Protein AF-A0A8J4CWR0-F1 (afdb_monomer_lite)

Structure (mmCIF, N/CA/C/O backbone):
data_AF-A0A8J4CWR0-F1
#
_entry.id   AF-A0A8J4CWR0-F1
#
loop_
_atom_site.group_PDB
_atom_site.id
_atom_site.type_symbol
_atom_site.label_atom_id
_atom_site.label_alt_id
_atom_site.label_comp_id
_atom_site.label_asym_id
_atom_site.label_entity_id
_atom_site.label_seq_id
_atom_site.pdbx_PDB_ins_code
_atom_site.Cartn_x
_atom_site.Cartn_y
_atom_site.Cartn_z
_atom_site.occupancy
_atom_site.B_iso_or_equiv
_atom_site.auth_seq_id
_atom_site.auth_comp_id
_atom_site.auth_asym_id
_atom_site.auth_atom_id
_atom_site.pdbx_PDB_model_num
ATOM 1 N N . MET A 1 1 ? -9.548 35.909 -14.648 1.00 41.03 1 MET A N 1
ATOM 2 C CA . MET A 1 1 ? -8.332 35.280 -14.091 1.00 41.03 1 MET A CA 1
ATOM 3 C C . MET A 1 1 ? -8.557 33.782 -14.068 1.00 41.03 1 MET A C 1
ATOM 5 O O . MET A 1 1 ? -9.485 33.344 -13.403 1.00 41.03 1 MET A O 1
ATOM 9 N N . ALA A 1 2 ? -7.791 33.024 -14.851 1.00 34.09 2 ALA A N 1
ATOM 10 C CA . ALA A 1 2 ? -7.825 31.565 -14.814 1.00 34.09 2 ALA A CA 1
ATOM 11 C C . ALA A 1 2 ? -6.948 31.095 -13.645 1.00 34.09 2 ALA A C 1
ATOM 13 O O . ALA A 1 2 ? -5.760 31.406 -13.608 1.00 34.09 2 ALA A O 1
ATOM 14 N N . GLY A 1 3 ? -7.544 30.420 -12.662 1.00 39.44 3 GLY A N 1
ATOM 15 C CA . GLY A 1 3 ? -6.808 29.751 -11.592 1.00 39.44 3 GLY A CA 1
ATOM 16 C C . GLY A 1 3 ? -6.537 28.303 -11.987 1.00 39.44 3 GLY A C 1
ATOM 17 O O . GLY A 1 3 ? -7.449 27.612 -12.436 1.00 39.44 3 GLY A O 1
ATOM 18 N N . PHE A 1 4 ? -5.299 27.841 -11.823 1.00 37.06 4 PHE A N 1
ATOM 19 C CA . PHE A 1 4 ? -4.968 26.424 -11.953 1.00 37.06 4 PHE A CA 1
ATOM 20 C C . PHE A 1 4 ? -5.490 25.675 -10.725 1.00 37.06 4 PHE A C 1
ATOM 22 O O . PHE A 1 4 ? -5.125 25.994 -9.593 1.00 37.06 4 PHE A O 1
ATOM 29 N N . CYS A 1 5 ? -6.353 24.686 -10.945 1.00 36.28 5 CYS A N 1
ATOM 30 C CA . CYS A 1 5 ? -6.841 23.806 -9.891 1.00 36.28 5 CYS A CA 1
ATOM 31 C C . CYS A 1 5 ? -5.900 22.600 -9.799 1.00 36.28 5 CYS A C 1
ATOM 33 O O . CYS A 1 5 ? -5.777 21.833 -10.752 1.00 36.28 5 CYS A O 1
ATOM 35 N N . ASN A 1 6 ? -5.199 22.450 -8.675 1.00 38.47 6 ASN A N 1
ATOM 36 C CA . ASN A 1 6 ? -4.373 21.275 -8.423 1.00 38.47 6 ASN A CA 1
ATOM 37 C C . ASN A 1 6 ? -5.261 20.198 -7.783 1.00 38.47 6 ASN A C 1
ATOM 39 O O . ASN A 1 6 ? -5.621 20.305 -6.614 1.00 38.47 6 ASN A O 1
ATOM 43 N N . ILE A 1 7 ? -5.647 19.192 -8.570 1.00 46.69 7 ILE A N 1
ATOM 44 C CA . ILE A 1 7 ? -6.681 18.192 -8.234 1.00 46.69 7 ILE A CA 1
ATOM 45 C C . ILE A 1 7 ? -6.254 17.266 -7.069 1.00 46.69 7 ILE A C 1
ATOM 47 O O . ILE A 1 7 ? -7.071 16.547 -6.509 1.00 46.69 7 ILE A O 1
ATOM 51 N N . TYR A 1 8 ? -4.988 17.308 -6.637 1.00 44.94 8 TYR A N 1
ATOM 52 C CA . TYR A 1 8 ? -4.449 16.449 -5.571 1.00 44.94 8 TYR A CA 1
ATOM 53 C C . TYR A 1 8 ? -4.693 16.940 -4.131 1.00 44.94 8 TYR A C 1
ATOM 55 O O . TYR A 1 8 ? -4.249 16.295 -3.180 1.00 44.94 8 TYR A O 1
ATOM 63 N N . ARG A 1 9 ? -5.387 18.066 -3.933 1.00 43.66 9 ARG A N 1
ATOM 64 C CA . ARG A 1 9 ? -5.889 18.484 -2.614 1.00 43.66 9 ARG A CA 1
ATOM 65 C C . ARG A 1 9 ? -7.368 18.821 -2.749 1.00 43.66 9 ARG A C 1
ATOM 67 O O . ARG A 1 9 ? -7.706 19.727 -3.501 1.00 43.66 9 ARG A O 1
ATOM 74 N N . ASP A 1 10 ? -8.226 18.194 -1.948 1.00 42.44 10 ASP A N 1
ATOM 75 C CA . ASP A 1 10 ? -9.651 18.546 -1.800 1.00 42.44 10 ASP A CA 1
ATOM 76 C C . ASP A 1 10 ? -9.863 19.905 -1.088 1.00 42.44 10 ASP A C 1
ATOM 78 O O . ASP A 1 10 ? -10.792 20.099 -0.308 1.00 42.44 10 ASP A O 1
ATOM 82 N N . ALA A 1 11 ? -8.990 20.881 -1.341 1.00 42.25 11 ALA A N 1
ATOM 83 C CA . ALA A 1 11 ? -9.118 22.255 -0.888 1.00 42.25 11 ALA A CA 1
ATOM 84 C C . ALA A 1 11 ? -9.086 23.178 -2.111 1.00 42.25 11 ALA A C 1
ATOM 86 O O . ALA A 1 11 ? -8.027 23.618 -2.562 1.00 42.25 11 ALA A O 1
ATOM 87 N N . CYS A 1 12 ? -10.267 23.495 -2.645 1.00 43.97 12 CYS A N 1
ATOM 88 C CA . CYS A 1 12 ? -10.415 24.607 -3.576 1.00 43.97 12 CYS A CA 1
ATOM 89 C C . CYS A 1 12 ? -10.295 25.919 -2.793 1.00 43.97 12 CYS A C 1
ATOM 91 O O . CYS A 1 12 ? -11.264 26.418 -2.226 1.00 43.97 12 CYS A O 1
ATOM 93 N N . ALA A 1 13 ? -9.093 26.484 -2.755 1.00 45.72 13 ALA A N 1
ATOM 94 C CA . ALA A 1 13 ? -8.885 27.841 -2.282 1.00 45.72 13 ALA A CA 1
ATOM 95 C C . ALA A 1 13 ? -9.344 28.834 -3.360 1.00 45.72 13 ALA A C 1
ATOM 97 O O . ALA A 1 13 ? -8.629 29.102 -4.325 1.00 45.72 13 ALA A O 1
ATOM 98 N N . GLY A 1 14 ? -10.552 29.376 -3.214 1.00 46.59 14 GLY A N 1
ATOM 99 C CA . GLY A 1 14 ? -10.977 30.529 -4.002 1.00 46.59 14 GLY A CA 1
ATOM 100 C C . GLY A 1 14 ? -10.291 31.795 -3.488 1.00 46.59 14 GLY A C 1
ATOM 101 O O . GLY A 1 14 ? -10.397 32.114 -2.303 1.00 46.59 14 GLY A O 1
ATOM 102 N N . PHE A 1 15 ? -9.609 32.522 -4.373 1.00 44.06 15 PHE A N 1
ATOM 103 C CA . PHE A 1 15 ? -9.135 33.877 -4.097 1.00 44.06 15 PHE A CA 1
ATOM 104 C C . PHE A 1 15 ? -10.258 34.871 -4.409 1.00 44.06 15 PHE A C 1
ATOM 106 O O . PHE A 1 15 ? -10.887 34.788 -5.466 1.00 44.06 15 PHE A O 1
ATOM 113 N N . ASN A 1 16 ? -10.520 35.823 -3.513 1.00 52.53 16 ASN A N 1
ATOM 114 C CA . ASN A 1 16 ? -11.342 36.980 -3.874 1.00 52.53 16 ASN A CA 1
ATOM 115 C C . ASN A 1 16 ? -10.563 37.920 -4.820 1.00 52.53 16 ASN A C 1
ATOM 117 O O . ASN A 1 16 ? -9.372 37.729 -5.070 1.00 52.53 16 ASN A O 1
ATOM 121 N N . SER A 1 17 ? -11.208 38.983 -5.306 1.00 45.81 17 SER A N 1
ATOM 122 C CA . SER A 1 17 ? -10.575 40.031 -6.127 1.00 45.81 17 SER A CA 1
ATOM 123 C C . SER A 1 17 ? -9.398 40.758 -5.450 1.00 45.81 17 SER A C 1
ATOM 125 O O . SER A 1 17 ? -8.765 41.593 -6.086 1.00 45.81 17 SER A O 1
ATOM 127 N N . PHE A 1 18 ? -9.100 40.441 -4.184 1.00 46.06 18 PHE A N 1
ATOM 128 C CA . PHE A 1 18 ? -8.006 40.991 -3.381 1.00 46.06 18 PHE A CA 1
ATOM 129 C C . PHE A 1 18 ? -6.953 39.937 -2.978 1.00 46.06 18 PHE A C 1
ATOM 131 O O . PHE A 1 18 ? -6.074 40.236 -2.176 1.00 46.06 18 PHE A O 1
ATOM 138 N N . GLY A 1 19 ? -7.018 38.708 -3.506 1.00 48.44 19 GLY A N 1
ATOM 139 C CA . GLY A 1 19 ? -5.983 37.690 -3.289 1.00 48.44 19 GLY A CA 1
ATOM 140 C C . GLY A 1 19 ? -5.990 37.005 -1.915 1.00 48.44 19 GLY A C 1
ATOM 141 O O . GLY A 1 19 ? -4.985 36.404 -1.544 1.00 48.44 19 GLY A O 1
ATOM 142 N N . GLN A 1 20 ? -7.095 37.040 -1.162 1.00 42.19 20 GLN A N 1
ATOM 143 C CA . GLN A 1 20 ? -7.196 36.332 0.125 1.00 42.19 20 GLN A CA 1
ATOM 144 C C . GLN A 1 20 ? -7.908 34.975 0.002 1.00 42.19 20 GLN A C 1
ATOM 146 O O . GLN A 1 20 ? -8.951 34.880 -0.649 1.00 42.19 20 GLN A O 1
ATOM 151 N N . LEU A 1 21 ? -7.355 33.942 0.658 1.00 39.75 21 LEU A N 1
ATOM 152 C CA . LEU A 1 21 ? -7.940 32.598 0.765 1.00 39.75 21 LEU A CA 1
ATOM 153 C C . LEU A 1 21 ? -9.175 32.601 1.680 1.00 39.75 21 LEU A C 1
ATOM 155 O O . LEU A 1 21 ? -9.084 33.003 2.841 1.00 39.75 21 LEU A O 1
ATOM 159 N N . LYS A 1 22 ? -10.302 32.056 1.207 1.00 41.28 22 LYS A N 1
ATOM 160 C CA . LYS A 1 22 ? -11.418 31.640 2.075 1.00 41.28 22 LYS A CA 1
ATOM 161 C C . LYS A 1 22 ? -11.677 30.138 1.948 1.00 41.28 22 LYS A C 1
ATOM 163 O O . LYS A 1 22 ? -11.900 29.644 0.848 1.00 41.28 22 LYS A O 1
ATOM 168 N N . ASN A 1 23 ? -11.726 29.441 3.085 1.00 43.69 23 ASN A N 1
ATOM 169 C CA . ASN A 1 23 ? -12.292 28.094 3.179 1.00 43.69 23 ASN A CA 1
ATOM 170 C C . ASN A 1 23 ? -13.822 28.206 3.106 1.00 43.69 23 ASN A C 1
ATOM 172 O O . ASN A 1 23 ? -14.433 28.805 3.989 1.00 43.69 23 ASN A O 1
ATOM 176 N N . SER A 1 24 ? -14.446 27.657 2.062 1.00 46.47 24 SER A N 1
ATOM 177 C CA . SER A 1 24 ? -15.905 27.531 1.972 1.00 46.47 24 SER A CA 1
ATOM 178 C C . SER A 1 24 ? -16.280 26.063 1.797 1.00 46.47 24 SER A C 1
ATOM 180 O O . SER A 1 24 ? -15.798 25.392 0.890 1.00 46.47 24 SER A O 1
ATOM 182 N N . THR A 1 25 ? -17.112 25.566 2.709 1.00 42.94 25 THR A N 1
ATOM 183 C CA . THR A 1 25 ? -17.355 24.140 2.973 1.00 42.94 25 THR A CA 1
ATOM 184 C C . THR A 1 25 ? -18.479 23.519 2.141 1.00 42.94 25 THR A C 1
ATOM 186 O O . THR A 1 25 ? -18.982 22.463 2.503 1.00 42.94 25 THR A O 1
ATOM 189 N N . THR A 1 26 ? -18.927 24.146 1.050 1.00 39.28 26 THR A N 1
ATOM 190 C CA . THR A 1 26 ? -20.022 23.579 0.240 1.00 39.28 26 THR A CA 1
ATOM 191 C C . THR A 1 26 ? -19.700 23.664 -1.247 1.00 39.28 26 THR A C 1
ATOM 193 O O . THR A 1 26 ? -19.926 24.689 -1.882 1.00 39.28 26 THR A O 1
ATOM 196 N N . ILE A 1 27 ? -19.169 22.574 -1.807 1.00 44.66 27 ILE A N 1
ATOM 197 C CA . ILE A 1 27 ? -19.133 22.342 -3.255 1.00 44.66 27 ILE A CA 1
ATOM 198 C C . ILE A 1 27 ? -19.899 21.046 -3.513 1.00 44.66 27 ILE A C 1
ATOM 200 O O . ILE A 1 27 ? -19.466 19.967 -3.117 1.00 44.66 27 ILE A O 1
ATOM 204 N N . THR A 1 28 ? -21.057 21.151 -4.162 1.00 39.69 28 THR A N 1
ATOM 205 C CA . THR A 1 28 ? -21.810 19.991 -4.646 1.00 39.69 28 THR A CA 1
ATOM 206 C C . THR A 1 28 ? -21.215 19.570 -5.988 1.00 39.69 28 THR A C 1
ATOM 208 O O . THR A 1 28 ? -21.351 20.283 -6.980 1.00 39.69 28 THR A O 1
ATOM 211 N N . ALA A 1 29 ? -20.514 18.437 -6.023 1.00 38.41 29 ALA A N 1
ATOM 212 C CA . ALA A 1 29 ? -19.987 17.877 -7.263 1.00 38.41 29 ALA A CA 1
ATOM 213 C C . ALA A 1 29 ? -21.129 17.271 -8.099 1.00 38.41 29 ALA A C 1
ATOM 215 O O . ALA A 1 29 ? -21.865 16.411 -7.616 1.00 38.41 29 ALA A O 1
ATOM 216 N N . ILE A 1 30 ? -21.260 17.703 -9.356 1.00 39.38 30 ILE A N 1
ATOM 217 C CA . ILE A 1 30 ? -22.138 17.086 -10.362 1.00 39.38 30 ILE A CA 1
ATOM 218 C C . ILE A 1 30 ? -21.257 16.238 -11.293 1.00 39.38 30 ILE A C 1
ATOM 220 O O . ILE A 1 30 ? -20.154 16.653 -11.651 1.00 39.38 30 ILE A O 1
ATOM 224 N N . SER A 1 31 ? -21.719 15.039 -11.655 1.00 41.88 31 SER A N 1
ATOM 225 C CA . SER A 1 31 ? -20.947 13.936 -12.259 1.00 41.88 31 SER A CA 1
ATOM 226 C C . SER A 1 31 ? -20.526 14.119 -13.728 1.00 41.88 31 SER A C 1
ATOM 228 O O . SER A 1 31 ? -20.601 13.179 -14.519 1.00 41.88 31 SER A O 1
ATOM 230 N N . SER A 1 32 ? -20.079 15.303 -14.128 1.00 45.19 32 SER A N 1
ATOM 231 C CA . SER A 1 32 ? -19.611 15.541 -15.495 1.00 45.19 32 SER A CA 1
ATOM 232 C C . SER A 1 32 ? -18.728 16.784 -15.569 1.00 45.19 32 SER A C 1
ATOM 234 O O . SER A 1 32 ? -19.180 17.818 -16.043 1.00 45.19 32 SER A O 1
ATOM 236 N N . GLY A 1 33 ? -17.491 16.694 -15.066 1.00 40.03 33 GLY A N 1
ATOM 237 C CA . GLY A 1 33 ? -16.317 17.469 -15.514 1.00 40.03 33 GLY A CA 1
ATOM 238 C C . GLY A 1 33 ? -16.404 18.997 -15.682 1.00 40.03 33 GLY A C 1
ATOM 239 O O . GLY A 1 33 ? -15.492 19.572 -16.267 1.00 40.03 33 GLY A O 1
ATOM 240 N N . VAL A 1 34 ? -17.449 19.671 -15.203 1.00 36.22 34 VAL A N 1
ATOM 241 C CA . VAL A 1 34 ? -17.666 21.111 -15.376 1.00 36.22 34 VAL A CA 1
ATOM 242 C C . VAL A 1 34 ? -18.099 21.696 -14.038 1.00 36.22 34 VAL A C 1
ATOM 244 O O . VAL A 1 34 ? -19.217 21.476 -13.574 1.00 36.22 34 VAL A O 1
ATOM 247 N N . CYS A 1 35 ? -17.214 22.472 -13.413 1.00 38.88 35 CYS A N 1
ATOM 248 C CA . CYS A 1 35 ? -17.581 23.314 -12.281 1.00 38.88 35 CYS A CA 1
ATOM 249 C C . CYS A 1 35 ? -18.357 24.530 -12.807 1.00 38.88 35 CYS A C 1
ATOM 251 O O . CYS A 1 35 ? -17.768 25.460 -13.358 1.00 38.88 35 CYS A O 1
ATOM 253 N N . LEU A 1 36 ? -19.683 24.531 -12.650 1.00 35.69 36 LEU A N 1
ATOM 254 C CA . LEU A 1 36 ? -20.499 25.719 -12.895 1.00 35.69 36 LEU A CA 1
ATOM 255 C C . LEU A 1 36 ? -20.313 26.703 -11.735 1.00 35.69 36 LEU A C 1
ATOM 257 O O . LEU A 1 36 ? -20.766 26.461 -10.618 1.00 35.69 36 LEU A O 1
ATOM 261 N N . TYR A 1 37 ? -19.671 27.838 -12.002 1.00 38.91 37 TYR A N 1
ATOM 262 C CA . TYR A 1 37 ? -19.724 28.984 -11.100 1.00 38.91 37 TYR A CA 1
ATOM 263 C C . TYR A 1 37 ? -21.089 29.658 -11.256 1.00 38.91 37 TYR A C 1
ATOM 265 O O . TYR A 1 37 ? -21.357 30.292 -12.278 1.00 38.91 37 TYR A O 1
ATOM 273 N N . MET A 1 38 ? -21.954 29.563 -10.244 1.00 36.12 38 MET A N 1
ATOM 274 C CA . MET A 1 38 ? -23.109 30.457 -10.168 1.00 36.12 38 MET A CA 1
ATOM 275 C C . MET A 1 38 ? -22.597 31.868 -9.861 1.00 36.12 38 MET A C 1
ATOM 277 O O . MET A 1 38 ? -22.115 32.158 -8.766 1.00 36.12 38 MET A O 1
ATOM 281 N N . LYS A 1 39 ? -22.652 32.751 -10.859 1.00 41.94 39 LYS A N 1
ATOM 282 C CA . LYS A 1 39 ? -22.385 34.179 -10.688 1.00 41.94 39 LYS A CA 1
ATOM 283 C C . LYS A 1 39 ? -23.543 34.767 -9.880 1.00 41.94 39 LYS A C 1
ATOM 285 O O . LYS A 1 39 ? -24.612 34.999 -10.436 1.00 41.94 39 LYS A O 1
ATOM 290 N N . ASN A 1 40 ? -23.342 34.983 -8.580 1.00 45.53 40 ASN A N 1
ATOM 291 C CA . ASN A 1 40 ? -24.316 35.697 -7.755 1.00 45.53 40 ASN A CA 1
ATOM 292 C C . ASN A 1 40 ? -24.609 37.064 -8.390 1.00 45.53 40 ASN A C 1
ATOM 294 O O . ASN A 1 40 ? -23.687 37.823 -8.702 1.00 45.53 40 ASN A O 1
ATOM 298 N N . ALA A 1 41 ? -25.894 37.346 -8.614 1.00 45.66 41 ALA A N 1
ATOM 299 C CA . ALA A 1 41 ? -26.356 38.643 -9.085 1.00 45.66 41 ALA A CA 1
ATOM 300 C C . ALA A 1 41 ? -25.921 39.743 -8.094 1.00 45.66 41 ALA A C 1
ATOM 302 O O . ALA A 1 41 ? -25.906 39.495 -6.885 1.00 45.66 41 ALA A O 1
ATOM 303 N N . PRO A 1 42 ? -25.542 40.940 -8.575 1.00 48.31 42 PRO A N 1
ATOM 304 C CA . PRO A 1 42 ? -25.151 42.036 -7.702 1.00 48.31 42 PRO A CA 1
ATOM 305 C C . PRO A 1 42 ? -26.338 42.456 -6.830 1.00 48.31 42 PRO A C 1
ATOM 307 O O . PRO A 1 42 ? -27.367 42.902 -7.335 1.00 48.31 42 PRO A O 1
ATOM 310 N N . SER A 1 43 ? -26.189 42.309 -5.515 1.00 52.19 43 SER A N 1
ATOM 311 C CA . SER A 1 43 ? -27.102 42.890 -4.535 1.00 52.19 43 SER A CA 1
ATOM 312 C C . SER A 1 43 ? -27.129 44.417 -4.702 1.00 52.19 43 SER A C 1
ATOM 314 O O . SER A 1 43 ? -26.069 45.008 -4.936 1.00 52.19 43 SER A O 1
ATOM 316 N N . PRO A 1 44 ? -28.291 45.081 -4.566 1.00 61.50 44 PRO A N 1
ATOM 317 C CA . PRO A 1 44 ? -28.356 46.538 -4.589 1.00 61.50 44 PRO A CA 1
ATOM 318 C C . PRO A 1 44 ? -27.517 47.137 -3.444 1.00 61.50 44 PRO A C 1
ATOM 320 O O . PRO A 1 44 ? -27.370 46.501 -2.394 1.00 61.50 44 PRO A O 1
ATOM 323 N N . PRO A 1 45 ? -26.958 48.347 -3.623 1.00 59.31 45 PRO A N 1
ATOM 324 C CA . PRO A 1 45 ? -26.135 48.988 -2.608 1.00 59.31 45 PRO A CA 1
ATOM 325 C C . PRO A 1 45 ? -26.983 49.307 -1.372 1.00 59.31 45 PRO A C 1
ATOM 327 O O . PRO A 1 45 ? -27.810 50.215 -1.382 1.00 59.31 45 PRO A O 1
ATOM 330 N N . PHE A 1 46 ? -26.769 48.553 -0.295 1.00 54.25 46 PHE A N 1
ATOM 331 C CA . PHE A 1 46 ? -27.216 48.945 1.035 1.00 54.25 46 PHE A CA 1
ATOM 332 C C . PHE A 1 46 ? -26.270 50.025 1.555 1.00 54.25 46 PHE A C 1
ATOM 334 O O . PHE A 1 46 ? -25.120 49.749 1.898 1.00 54.25 46 PHE A O 1
ATOM 341 N N . SER A 1 47 ? -26.758 51.261 1.607 1.00 54.22 47 SER A N 1
ATOM 342 C CA . SER A 1 47 ? -26.128 52.334 2.372 1.00 54.22 47 SER A CA 1
ATOM 343 C C . SER A 1 47 ? -26.151 51.954 3.859 1.00 54.22 47 SER A C 1
ATOM 345 O O . SER A 1 47 ? -27.238 51.699 4.387 1.00 54.22 47 SER A O 1
ATOM 347 N N . PRO A 1 48 ? -25.003 51.887 4.555 1.00 56.12 48 PRO A N 1
ATOM 348 C CA . PRO A 1 48 ? -25.005 51.655 5.991 1.00 56.12 48 PRO A CA 1
ATOM 349 C C . PRO A 1 48 ? -25.642 52.861 6.704 1.00 56.12 48 PRO A C 1
ATOM 351 O O . PRO A 1 48 ? -25.326 54.002 6.356 1.00 56.12 48 PRO A O 1
ATOM 354 N N . PRO A 1 49 ? -26.533 52.650 7.689 1.00 60.03 49 PRO A N 1
ATOM 355 C CA . PRO A 1 49 ? -26.991 53.733 8.543 1.00 60.03 49 PRO A CA 1
ATOM 356 C C . PRO A 1 49 ? -25.813 54.278 9.355 1.00 60.03 49 PRO A C 1
ATOM 358 O O . PRO A 1 49 ? -24.974 53.530 9.856 1.00 60.03 49 PRO A O 1
ATOM 361 N N . SER A 1 50 ? -25.764 55.601 9.463 1.00 57.03 50 SER A N 1
ATOM 362 C CA . SER A 1 50 ? -24.798 56.368 10.239 1.00 57.03 50 SER A CA 1
ATOM 363 C C . SER A 1 50 ? -24.731 55.848 11.677 1.00 57.03 50 SER A C 1
ATOM 365 O O . SER A 1 50 ? -25.707 55.949 12.421 1.00 57.03 50 SER A O 1
ATOM 367 N N . SER A 1 51 ? -23.586 55.294 12.076 1.00 53.75 51 SER A N 1
ATOM 368 C CA . SER A 1 51 ? -23.339 54.900 13.463 1.00 53.75 51 SER A CA 1
ATOM 369 C C . SER A 1 51 ? -23.406 56.130 14.378 1.00 53.75 51 SER A C 1
ATOM 371 O O . SER A 1 51 ? -22.698 57.105 14.113 1.00 53.75 51 SER A O 1
ATOM 373 N N . PRO A 1 52 ? -24.210 56.118 15.457 1.00 61.59 52 PRO A N 1
ATOM 374 C CA . PRO A 1 52 ? -24.143 57.158 16.470 1.00 61.59 52 PRO A CA 1
ATOM 375 C C . PRO A 1 52 ? -22.811 57.059 17.219 1.00 61.59 52 PRO A C 1
ATOM 377 O O . PRO A 1 52 ? -22.363 55.975 17.595 1.00 61.59 52 PRO A O 1
ATOM 380 N N . SER A 1 53 ? -22.183 58.213 17.417 1.00 56.56 53 SER A N 1
ATOM 381 C CA . SER A 1 53 ? -20.942 58.407 18.158 1.00 56.56 53 SER A CA 1
ATOM 382 C C . SER A 1 53 ? -21.011 57.722 19.527 1.00 56.56 53 SER A C 1
ATOM 384 O O . SER A 1 53 ? -21.778 58.139 20.395 1.00 56.56 53 SER A O 1
ATOM 386 N N . SER A 1 54 ? -20.225 56.660 19.727 1.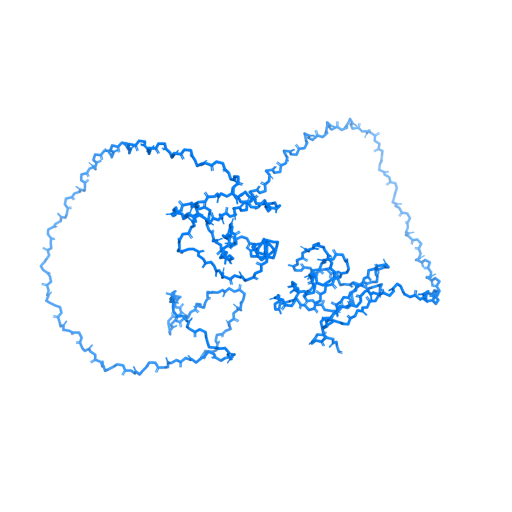00 55.69 54 SER A N 1
ATOM 387 C CA . SER A 1 54 ? -20.095 56.021 21.037 1.00 55.69 54 SER A CA 1
ATOM 388 C C . SER A 1 54 ? -19.441 56.989 22.031 1.00 55.69 54 SER A C 1
ATOM 390 O O . SER A 1 54 ? -18.413 57.584 21.699 1.00 55.69 54 SER A O 1
ATOM 392 N N . PRO A 1 55 ? -19.992 57.153 23.246 1.00 65.56 55 PRO A N 1
ATOM 393 C CA . PRO A 1 55 ? -19.335 57.918 24.293 1.00 65.56 55 PRO A CA 1
ATOM 394 C C . PRO A 1 55 ? -18.049 57.208 24.727 1.00 65.56 55 PRO A C 1
ATOM 396 O O . PRO A 1 55 ? -18.018 55.987 24.887 1.00 65.56 55 PRO A O 1
ATOM 399 N N . SER A 1 56 ? -16.988 57.991 24.912 1.00 61.72 56 SER A N 1
ATOM 400 C CA . SER A 1 56 ? -15.688 57.538 25.401 1.00 61.72 56 SER A CA 1
ATOM 401 C C . SER A 1 56 ? -15.844 56.770 26.715 1.00 61.72 56 SER A C 1
ATOM 403 O O . SER A 1 56 ? -16.216 57.344 27.738 1.00 61.72 56 SER A O 1
ATOM 405 N N . LEU A 1 57 ? -15.568 55.464 26.684 1.00 64.19 57 LEU A N 1
ATOM 406 C CA . LEU A 1 57 ? -15.503 54.638 27.887 1.00 64.19 57 LEU A CA 1
ATOM 407 C C . LEU A 1 57 ? -14.299 55.065 28.747 1.00 64.19 57 LEU A C 1
ATOM 409 O O . LEU A 1 57 ? -13.236 55.367 28.196 1.00 64.19 57 LEU A O 1
ATOM 413 N N . PRO A 1 58 ? -14.442 55.089 30.085 1.00 74.81 58 PRO A N 1
ATOM 414 C CA . PRO A 1 58 ? -13.339 55.387 30.988 1.00 74.81 58 PRO A CA 1
ATOM 415 C C . PRO A 1 58 ? -12.231 54.324 30.880 1.00 74.81 58 PRO A C 1
ATOM 417 O O . PRO A 1 58 ? -12.498 53.187 30.481 1.00 74.81 58 PRO A O 1
ATOM 420 N N . PRO A 1 59 ? -10.983 54.678 31.236 1.00 68.62 59 PRO A N 1
ATOM 421 C CA . PRO A 1 59 ? -9.846 53.772 31.152 1.00 68.62 59 PRO A CA 1
ATOM 422 C C . PRO A 1 59 ? -10.096 52.502 31.974 1.00 68.62 59 PRO A C 1
ATOM 424 O O . PRO A 1 59 ? -10.383 52.561 33.169 1.00 68.62 59 PRO A O 1
ATOM 427 N N . LEU A 1 60 ? -9.996 51.351 31.302 1.00 60.94 60 LEU A N 1
ATOM 428 C CA . LEU A 1 60 ? -10.085 50.030 31.914 1.00 60.94 60 LEU A CA 1
ATOM 429 C C . LEU A 1 60 ? -8.980 49.881 32.965 1.00 60.94 60 LEU A C 1
ATOM 431 O O . LEU A 1 60 ? -7.798 50.064 32.672 1.00 60.94 60 LEU A O 1
ATOM 435 N N . LEU A 1 61 ? -9.385 49.538 34.188 1.00 71.25 61 LEU A N 1
ATOM 436 C CA . LEU A 1 61 ? -8.475 49.127 35.250 1.00 71.25 61 LEU A CA 1
ATOM 437 C C . LEU A 1 61 ? -7.651 47.909 34.792 1.00 71.25 61 LEU A C 1
ATOM 439 O O . LEU A 1 61 ? -8.161 47.078 34.032 1.00 71.25 61 LEU A O 1
ATOM 443 N N . PRO A 1 62 ? -6.392 47.777 35.247 1.00 70.69 62 PRO A N 1
ATOM 444 C CA . PRO A 1 62 ? -5.566 46.625 34.917 1.00 70.69 62 PRO A CA 1
ATOM 445 C C . PRO A 1 62 ? -6.256 45.327 35.372 1.00 70.69 62 PRO A C 1
ATOM 447 O O . PRO A 1 62 ? -6.848 45.298 36.455 1.00 70.69 62 PRO A O 1
ATOM 450 N N . PRO A 1 63 ? -6.204 44.255 34.561 1.00 71.00 63 PRO A N 1
ATOM 451 C CA . PRO A 1 63 ? -6.852 42.997 34.895 1.00 71.00 63 PRO A CA 1
ATOM 452 C C . PRO A 1 63 ? -6.247 42.430 36.181 1.00 71.00 63 PRO A C 1
ATOM 454 O O . PRO A 1 63 ? -5.034 42.244 36.286 1.00 71.00 63 PRO A O 1
ATOM 457 N N . TYR A 1 64 ? -7.106 42.153 37.160 1.00 72.25 64 TYR A N 1
ATOM 458 C CA . TYR A 1 64 ? -6.718 41.395 38.342 1.00 72.25 64 TYR A CA 1
ATOM 459 C C . TYR A 1 64 ? -6.212 40.010 37.911 1.00 72.25 64 TYR A C 1
ATOM 461 O O . TYR A 1 64 ? -6.817 39.396 37.025 1.00 72.25 64 TYR A O 1
ATOM 469 N N . PRO A 1 65 ? -5.128 39.494 38.517 1.00 73.88 65 PRO A N 1
ATOM 470 C CA . PRO A 1 65 ? -4.685 38.132 38.268 1.00 73.88 65 PRO A CA 1
ATOM 471 C C . PRO A 1 65 ? -5.820 37.170 38.627 1.00 73.88 65 PRO A C 1
ATOM 473 O O . PRO A 1 65 ? -6.293 37.143 39.765 1.00 73.88 65 PRO A O 1
ATOM 476 N N . LEU A 1 66 ? -6.285 36.416 37.629 1.00 73.56 66 LEU A N 1
ATOM 477 C CA . LEU A 1 66 ? -7.290 35.382 37.832 1.00 73.56 66 LEU A CA 1
ATOM 478 C C . LEU A 1 66 ? -6.733 34.338 38.810 1.00 73.56 66 LEU A C 1
ATOM 480 O O . LEU A 1 66 ? -5.564 33.955 38.690 1.00 73.56 66 LEU A O 1
ATOM 484 N N . PRO A 1 67 ? -7.543 33.871 39.775 1.00 84.12 67 PRO A N 1
ATOM 485 C CA . PRO A 1 67 ? -7.130 32.794 40.657 1.00 84.12 67 PRO A CA 1
ATOM 486 C C . PRO A 1 67 ? -6.790 31.541 39.832 1.00 84.12 67 PRO A C 1
ATOM 488 O O . PRO A 1 67 ? -7.407 31.311 38.786 1.00 84.12 67 PRO A O 1
ATOM 491 N N . PRO A 1 68 ? -5.819 30.727 40.283 1.00 78.81 68 PRO A N 1
ATOM 492 C CA . PRO A 1 68 ? -5.471 29.487 39.609 1.00 78.81 68 PRO A CA 1
ATOM 493 C C . PRO A 1 68 ? -6.714 28.605 39.492 1.00 78.81 68 PRO A C 1
ATOM 495 O O . PRO A 1 68 ? -7.420 28.365 40.474 1.00 78.81 68 PRO A O 1
ATOM 498 N N . THR A 1 69 ? -6.992 28.144 38.275 1.00 78.38 69 THR A N 1
ATOM 499 C CA . THR A 1 69 ? -8.077 27.206 38.016 1.00 78.38 69 THR A CA 1
ATOM 500 C C . THR A 1 69 ? -7.830 25.929 38.821 1.00 78.38 69 THR A C 1
ATOM 502 O O . THR A 1 69 ? -6.724 25.382 38.764 1.00 78.38 69 THR A O 1
ATOM 505 N N . PRO A 1 70 ? -8.820 25.447 39.594 1.00 86.75 70 PRO A N 1
ATOM 506 C CA . PRO A 1 70 ? -8.675 24.192 40.312 1.00 86.75 70 PRO A CA 1
ATOM 507 C C . PRO A 1 70 ? -8.392 23.056 39.315 1.00 86.75 70 PRO A C 1
ATOM 509 O O . PRO A 1 70 ? -8.919 23.081 38.198 1.00 86.75 70 PRO A O 1
ATOM 512 N N . PRO A 1 71 ? -7.558 22.070 39.689 1.00 82.94 71 PRO A N 1
ATOM 513 C CA . PRO A 1 71 ? -7.267 20.935 38.827 1.00 82.94 71 PRO A CA 1
ATOM 514 C C . PRO A 1 71 ? -8.570 20.216 38.472 1.00 82.94 71 PRO A C 1
ATOM 516 O O . PRO A 1 71 ? -9.380 19.911 39.351 1.00 82.94 71 PRO A O 1
ATOM 519 N N . SER A 1 72 ? -8.774 19.963 37.178 1.00 79.06 72 SER A N 1
ATOM 520 C CA . SER A 1 72 ? -9.923 19.201 36.698 1.00 79.06 72 SER A CA 1
ATOM 521 C C . SER A 1 72 ? -9.984 17.849 37.416 1.00 79.06 72 SER A C 1
ATOM 523 O O . SER A 1 72 ? -8.942 17.200 37.564 1.00 79.06 72 SER A O 1
ATOM 525 N N . PRO A 1 73 ? -11.172 17.402 37.857 1.00 86.38 73 PRO A N 1
ATOM 526 C CA . PRO A 1 73 ? -11.312 16.085 38.456 1.00 86.38 73 PRO A CA 1
ATOM 527 C C . PRO A 1 73 ? -10.837 15.007 37.467 1.00 86.38 73 PRO A C 1
ATOM 529 O O . PRO A 1 73 ? -11.043 15.157 36.257 1.00 86.38 73 PRO A O 1
ATOM 532 N N . PRO A 1 74 ? -10.194 13.928 37.951 1.00 81.75 74 PRO A N 1
ATOM 533 C CA . PRO A 1 74 ? -9.797 12.819 37.097 1.00 81.75 74 PRO A CA 1
ATOM 534 C C . PRO A 1 74 ? -11.029 12.262 36.378 1.00 81.75 74 PRO A C 1
ATOM 536 O O . PRO A 1 74 ? -12.073 12.041 36.994 1.00 81.75 74 PRO A O 1
ATOM 539 N N . LEU A 1 75 ? -10.908 12.064 35.062 1.00 68.12 75 LEU A N 1
ATOM 540 C CA . LEU A 1 75 ? -11.963 11.443 34.265 1.00 68.12 75 LEU A CA 1
ATOM 541 C C . LEU A 1 75 ? -12.294 10.060 34.851 1.00 68.12 75 LEU A C 1
ATOM 543 O O . LEU A 1 75 ? -11.374 9.342 35.259 1.00 68.12 75 LEU A O 1
ATOM 547 N N . PRO A 1 76 ? -13.582 9.672 34.905 1.00 77.44 76 PRO A N 1
ATOM 548 C CA . PRO A 1 76 ? -13.959 8.349 35.378 1.00 77.44 76 PRO A CA 1
ATOM 549 C C . PRO A 1 76 ? -13.273 7.268 34.523 1.00 77.44 76 PRO A C 1
ATOM 551 O O . PRO A 1 76 ? -13.120 7.455 33.312 1.00 77.44 76 PRO A O 1
ATOM 554 N N . PRO A 1 77 ? -12.856 6.139 35.125 1.00 73.50 77 PRO A N 1
ATOM 555 C CA . PRO A 1 77 ? -12.271 5.033 34.379 1.00 73.50 77 PRO A CA 1
ATOM 556 C C . PRO A 1 77 ? -13.268 4.546 33.324 1.00 73.50 77 PRO A C 1
ATOM 558 O O . PRO A 1 77 ? -14.419 4.236 33.637 1.00 73.50 77 PRO A O 1
ATOM 561 N N . VAL A 1 78 ? -12.826 4.502 32.065 1.00 68.75 78 VAL A N 1
ATOM 562 C CA . VAL A 1 78 ? -13.623 3.960 30.959 1.00 68.75 78 VAL A CA 1
ATOM 563 C C . VAL A 1 78 ? -13.931 2.494 31.289 1.00 68.75 78 VAL A C 1
ATOM 565 O O . VAL A 1 78 ? -12.994 1.747 31.591 1.00 68.75 78 VAL A O 1
ATOM 568 N N . PRO A 1 79 ? -15.208 2.064 31.282 1.00 64.62 79 PRO A N 1
ATOM 569 C CA . PRO A 1 79 ? -15.553 0.680 31.575 1.00 64.62 79 PRO A CA 1
ATOM 570 C C . PRO A 1 79 ? -14.819 -0.266 30.611 1.00 64.62 79 PRO A C 1
ATOM 572 O O . PRO A 1 79 ? -14.647 0.076 29.437 1.00 64.62 79 PRO A O 1
ATOM 575 N N . PRO A 1 80 ? -14.375 -1.448 31.077 1.00 62.75 80 PRO A N 1
ATOM 576 C CA . PRO A 1 80 ? -13.693 -2.413 30.228 1.00 62.75 80 PRO A CA 1
ATOM 577 C C . PRO A 1 80 ? -14.620 -2.820 29.078 1.00 62.75 80 PRO A C 1
ATOM 579 O O . PRO A 1 80 ? -15.670 -3.427 29.288 1.00 62.75 80 PRO A O 1
ATOM 582 N N . ILE A 1 81 ? -14.233 -2.449 27.858 1.00 63.31 81 ILE A N 1
ATOM 583 C CA . ILE A 1 81 ? -14.926 -2.841 26.631 1.00 63.31 81 ILE A CA 1
ATOM 584 C C . ILE A 1 81 ? -14.824 -4.368 26.534 1.00 63.31 81 ILE A C 1
ATOM 586 O O . ILE A 1 81 ? -13.723 -4.920 26.570 1.00 63.31 81 ILE A O 1
ATOM 590 N N . ALA A 1 82 ? -15.971 -5.051 26.470 1.00 53.84 82 ALA A N 1
ATOM 591 C CA . ALA A 1 82 ? -16.028 -6.507 26.379 1.00 53.84 82 ALA A CA 1
ATOM 592 C C . ALA A 1 82 ? -15.184 -7.014 25.188 1.00 53.84 82 ALA A C 1
ATOM 594 O O . ALA A 1 82 ? -15.166 -6.372 24.132 1.00 53.84 82 ALA A O 1
ATOM 595 N N . PRO A 1 83 ? -14.467 -8.145 25.334 1.00 53.75 83 PRO A N 1
ATOM 596 C CA . PRO A 1 83 ? -13.557 -8.632 24.306 1.00 53.75 83 PRO A CA 1
ATOM 597 C C . PRO A 1 83 ? -14.288 -8.938 22.993 1.00 53.75 83 PRO A C 1
ATOM 599 O O . PRO A 1 83 ? -15.424 -9.408 22.979 1.00 53.75 83 PRO A O 1
ATOM 602 N N . ALA A 1 84 ? -13.584 -8.688 21.890 1.00 57.72 84 ALA A N 1
ATOM 603 C CA . ALA A 1 84 ? -14.034 -8.672 20.499 1.00 57.72 84 ALA A CA 1
ATOM 604 C C . ALA A 1 84 ? -14.516 -10.016 19.906 1.00 57.72 84 ALA A C 1
ATOM 606 O O . ALA A 1 84 ? -14.436 -10.202 18.693 1.00 57.72 84 ALA A O 1
ATOM 607 N N . SER A 1 85 ? -15.020 -10.961 20.707 1.00 63.59 85 SER A N 1
ATOM 608 C CA . SER A 1 85 ? -15.386 -12.313 20.249 1.00 63.59 85 SER A CA 1
ATOM 609 C C . SER A 1 85 ? -16.467 -12.349 19.157 1.00 63.59 85 SER A C 1
ATOM 611 O O . SER A 1 85 ? -16.638 -13.380 18.515 1.00 63.59 85 SER A O 1
ATOM 613 N N . ALA A 1 86 ? -17.161 -11.235 18.904 1.00 85.38 86 ALA A N 1
ATOM 614 C CA . ALA A 1 86 ? -18.153 -11.106 17.838 1.00 85.38 86 ALA A CA 1
ATOM 615 C C . ALA A 1 86 ? -17.588 -10.618 16.486 1.00 85.38 86 ALA A C 1
ATOM 617 O O . ALA A 1 86 ? -18.277 -10.731 15.475 1.00 85.38 86 ALA A O 1
ATOM 618 N N . CYS A 1 87 ? -16.369 -10.070 16.436 1.00 93.81 87 CYS A N 1
ATOM 619 C CA . CYS A 1 87 ? -15.827 -9.469 15.216 1.00 93.81 87 CYS A CA 1
ATOM 620 C C . CYS A 1 87 ? -14.873 -10.413 14.486 1.00 93.81 87 CYS A C 1
ATOM 622 O O . CYS A 1 87 ? -13.913 -10.916 15.067 1.00 93.81 87 CYS A O 1
ATOM 624 N N . THR A 1 88 ? -15.085 -10.601 13.182 1.00 94.06 88 THR A N 1
ATOM 625 C CA . THR A 1 88 ? -14.129 -11.317 12.327 1.00 94.06 88 THR A CA 1
ATOM 626 C C . THR A 1 88 ? -12.791 -10.572 12.322 1.00 94.06 88 THR A C 1
ATOM 628 O O . THR A 1 88 ? -12.807 -9.373 12.044 1.00 94.06 88 THR A O 1
ATOM 631 N N . PRO A 1 89 ? -11.647 -11.222 12.603 1.00 92.94 89 PRO A N 1
ATOM 632 C CA . PRO A 1 89 ? -10.340 -10.569 12.579 1.00 92.94 89 PRO A CA 1
ATOM 633 C C . PRO A 1 89 ? -9.975 -10.025 11.190 1.00 92.94 89 PRO A C 1
ATOM 635 O O . PRO A 1 89 ? -10.228 -10.673 10.177 1.00 92.94 89 PRO A O 1
ATOM 638 N N . ALA A 1 90 ? -9.313 -8.867 11.152 1.00 93.00 90 ALA A N 1
ATOM 639 C CA . ALA A 1 90 ? -8.716 -8.295 9.946 1.00 93.00 90 ALA A CA 1
ATOM 640 C C . ALA A 1 90 ? -7.216 -8.072 10.173 1.00 93.00 90 ALA A C 1
ATOM 642 O O . ALA A 1 90 ? -6.821 -7.356 11.093 1.00 93.00 90 ALA A O 1
ATOM 643 N N . THR A 1 91 ? -6.363 -8.669 9.339 1.00 91.88 91 THR A N 1
ATOM 644 C CA . THR A 1 91 ? -4.904 -8.527 9.457 1.00 91.88 91 THR A CA 1
ATOM 645 C C . THR A 1 91 ? -4.481 -7.058 9.401 1.00 91.88 91 THR A C 1
ATOM 647 O O . THR A 1 91 ? -4.821 -6.343 8.461 1.00 91.88 91 THR A O 1
ATOM 650 N N . GLY A 1 92 ? -3.713 -6.612 10.399 1.00 93.69 92 GLY A N 1
ATOM 651 C CA . GLY A 1 92 ? -3.256 -5.220 10.512 1.00 93.69 92 GLY A CA 1
ATOM 652 C C . GLY A 1 92 ? -4.245 -4.273 11.203 1.00 93.69 92 GLY A C 1
ATOM 653 O O . GLY A 1 92 ? -3.961 -3.077 11.298 1.00 93.69 92 GLY A O 1
ATOM 654 N N . TYR A 1 93 ? -5.367 -4.794 11.704 1.00 95.62 93 TYR A N 1
ATOM 655 C CA . TYR A 1 93 ? -6.385 -4.028 12.416 1.00 95.62 93 TYR A CA 1
ATOM 656 C C . TYR A 1 93 ? -6.739 -4.684 13.753 1.00 95.62 93 TYR A C 1
ATOM 658 O O . TYR A 1 93 ? -6.751 -5.909 13.881 1.00 95.62 93 TYR A O 1
ATOM 666 N N . THR A 1 94 ? -7.073 -3.858 14.738 1.00 95.12 94 THR A N 1
ATOM 667 C CA . THR A 1 94 ? -7.688 -4.282 15.997 1.00 95.12 94 THR A CA 1
ATOM 668 C C . THR A 1 94 ? -9.189 -4.046 15.894 1.00 95.12 94 THR A C 1
ATOM 670 O O . THR A 1 94 ? -9.625 -2.936 15.587 1.00 95.12 94 THR A O 1
ATOM 673 N N . ALA A 1 95 ? -9.978 -5.097 16.108 1.00 95.25 95 ALA A N 1
ATOM 674 C CA . ALA A 1 95 ? -11.431 -5.030 16.048 1.00 95.25 95 ALA A CA 1
ATOM 675 C C . ALA A 1 95 ? -12.023 -4.766 17.437 1.00 95.25 95 ALA A C 1
ATOM 677 O O . ALA A 1 95 ? -11.630 -5.402 18.415 1.00 95.25 95 ALA A O 1
ATOM 678 N N . TYR A 1 96 ? -13.003 -3.872 17.501 1.00 93.88 96 TYR A N 1
ATOM 679 C CA . TYR A 1 96 ? -13.769 -3.551 18.699 1.00 93.88 96 TYR A CA 1
ATOM 680 C C . TYR A 1 96 ? -15.252 -3.786 18.410 1.00 93.88 96 TYR A C 1
ATOM 682 O O . TYR A 1 96 ? -15.816 -3.188 17.493 1.00 93.88 96 TYR A O 1
ATOM 690 N N . ALA A 1 97 ? -15.877 -4.681 19.173 1.00 93.69 97 ALA A N 1
ATOM 691 C CA . ALA A 1 97 ? -17.291 -5.005 19.031 1.00 93.69 97 ALA A CA 1
ATOM 692 C C . ALA A 1 97 ? -18.167 -3.984 19.761 1.00 93.69 97 ALA A C 1
ATOM 694 O O . ALA A 1 97 ? -17.809 -3.494 20.831 1.00 93.69 97 ALA A O 1
ATOM 695 N N . GLY A 1 98 ? -19.347 -3.713 19.211 1.00 92.31 98 GLY A N 1
ATOM 696 C CA . GLY A 1 98 ? -20.359 -2.895 19.868 1.00 92.31 98 GLY A CA 1
ATOM 697 C C . GLY A 1 98 ? -20.070 -1.394 19.841 1.00 92.31 98 GLY A C 1
ATOM 698 O O . GLY A 1 98 ? -20.704 -0.650 20.585 1.00 92.31 98 GLY A O 1
ATOM 699 N N . VAL A 1 99 ? -19.109 -0.936 19.038 1.00 92.31 99 VAL A N 1
ATOM 700 C CA . VAL A 1 99 ? -18.659 0.462 19.023 1.00 92.31 99 VAL A CA 1
ATOM 701 C C . VAL A 1 99 ? -18.553 1.008 17.604 1.00 92.31 99 VAL A C 1
ATOM 703 O O . VAL A 1 99 ? -18.365 0.255 16.648 1.00 92.31 99 VAL A O 1
ATOM 706 N N . ASP A 1 100 ? -18.675 2.327 17.477 1.00 92.38 100 ASP A N 1
ATOM 707 C CA . ASP A 1 100 ? -18.472 3.071 16.233 1.00 92.38 100 ASP A CA 1
ATOM 708 C C . ASP A 1 100 ? -17.941 4.482 16.515 1.00 92.38 100 ASP A C 1
ATOM 710 O O . ASP A 1 100 ? -17.953 4.975 17.650 1.00 92.38 100 ASP A O 1
ATOM 714 N N . HIS A 1 101 ? -17.492 5.143 15.454 1.00 89.38 101 HIS A N 1
ATOM 715 C CA . HIS A 1 101 ? -17.226 6.571 15.454 1.00 89.38 101 HIS A CA 1
ATOM 716 C C . HIS A 1 101 ? -18.259 7.287 14.577 1.00 89.38 101 HIS A C 1
ATOM 718 O O . HIS A 1 101 ? -18.418 6.974 13.398 1.00 89.38 101 HIS A O 1
ATOM 724 N N . THR A 1 102 ? -18.962 8.278 15.123 1.00 89.50 102 THR A N 1
ATOM 725 C CA . THR A 1 102 ? -19.906 9.103 14.352 1.00 89.50 102 THR A CA 1
ATOM 726 C C . THR A 1 102 ? -19.253 10.397 13.875 1.00 89.50 102 THR A C 1
ATOM 728 O O . THR A 1 102 ? -18.436 10.974 14.586 1.00 89.50 102 THR A O 1
ATOM 731 N N . GLY A 1 103 ? -19.642 10.892 12.698 1.00 86.56 103 GLY A N 1
ATOM 732 C CA . GLY A 1 103 ? -19.269 12.238 12.233 1.00 86.56 103 GLY A CA 1
ATOM 733 C C . GLY A 1 103 ? -17.902 12.372 11.553 1.00 86.56 103 GLY A C 1
ATOM 734 O O . GLY A 1 103 ? -17.520 13.482 11.199 1.00 86.56 103 GLY A O 1
ATOM 735 N N . ASP A 1 104 ? -17.186 11.273 11.326 1.00 91.44 104 ASP A N 1
ATOM 736 C CA . ASP A 1 104 ? -15.841 11.265 10.735 1.00 91.44 104 ASP A CA 1
ATOM 737 C C . ASP A 1 104 ? -15.706 10.300 9.542 1.00 91.44 104 ASP A C 1
ATOM 739 O O . ASP A 1 104 ? -14.602 9.932 9.128 1.00 91.44 104 ASP A O 1
ATOM 743 N N . THR A 1 105 ? -16.842 9.878 8.980 1.00 94.88 105 THR A N 1
ATOM 744 C CA . THR A 1 105 ? -16.867 9.023 7.795 1.00 94.88 105 THR A CA 1
ATOM 745 C C . THR A 1 105 ? -16.242 9.763 6.615 1.00 94.88 105 THR A C 1
ATOM 747 O O . THR A 1 105 ? -16.807 10.726 6.102 1.00 94.88 105 THR A O 1
ATOM 750 N N . ILE A 1 106 ? -15.093 9.277 6.152 1.00 94.31 106 ILE A N 1
ATOM 751 C CA . ILE A 1 106 ? -14.388 9.797 4.974 1.00 94.31 106 ILE A CA 1
ATOM 752 C C . ILE A 1 106 ? -15.110 9.345 3.709 1.00 94.31 106 ILE A C 1
ATOM 754 O O . ILE A 1 106 ? -15.318 10.112 2.773 1.00 94.31 106 ILE A O 1
ATOM 758 N N . LYS A 1 107 ? -15.448 8.053 3.665 1.00 95.00 107 LYS A N 1
ATOM 759 C CA . LYS A 1 107 ? -16.036 7.399 2.501 1.00 95.00 107 LYS A CA 1
ATOM 760 C C . LYS A 1 107 ? -16.746 6.128 2.929 1.00 95.00 107 LYS A C 1
ATOM 762 O O . LYS A 1 107 ? -16.271 5.427 3.814 1.00 95.00 107 LYS A O 1
ATOM 767 N N . THR A 1 108 ? -17.842 5.809 2.256 1.00 96.12 108 THR A N 1
ATOM 768 C CA . THR A 1 108 ? -18.480 4.495 2.374 1.00 96.12 108 THR A CA 1
ATOM 769 C C . THR A 1 108 ? -18.058 3.647 1.183 1.00 96.12 108 THR A C 1
ATOM 771 O O . THR A 1 108 ? -18.151 4.093 0.038 1.00 96.12 108 THR A O 1
ATOM 774 N N . VAL A 1 109 ? -17.550 2.451 1.450 1.00 93.81 109 VAL A N 1
ATOM 775 C CA . VAL A 1 109 ? -17.139 1.469 0.448 1.00 93.81 109 VAL A CA 1
ATOM 776 C C . VAL A 1 109 ? -17.924 0.181 0.661 1.00 93.81 109 VAL A C 1
ATOM 778 O O . VAL A 1 109 ? -18.173 -0.228 1.787 1.00 93.81 109 VAL A O 1
ATOM 781 N N . SER A 1 110 ? -18.327 -0.468 -0.425 1.00 94.00 110 SER A N 1
ATOM 782 C CA . SER A 1 110 ? -18.942 -1.795 -0.387 1.00 94.00 110 SER A CA 1
ATOM 783 C C . SER A 1 110 ? -17.885 -2.866 -0.641 1.00 94.00 110 SER A C 1
ATOM 785 O O . SER A 1 110 ? -17.016 -2.678 -1.496 1.00 94.00 110 SER A O 1
ATOM 787 N N . GLY A 1 111 ? -17.981 -4.006 0.033 1.00 90.44 111 GLY A N 1
ATOM 788 C CA . GLY A 1 111 ? -17.083 -5.137 -0.181 1.00 90.44 111 GLY A CA 1
ATOM 789 C C . GLY A 1 111 ? -17.037 -6.060 1.025 1.00 90.44 111 GLY A C 1
ATOM 790 O O . GLY A 1 111 ? -17.794 -5.881 1.975 1.00 90.44 111 GLY A O 1
ATOM 791 N N . ASP A 1 112 ? -16.145 -7.042 0.977 1.00 93.69 112 ASP A N 1
ATOM 792 C CA . ASP A 1 112 ? -15.780 -7.823 2.154 1.00 93.69 112 ASP A CA 1
ATOM 793 C C . ASP A 1 112 ? -14.787 -7.054 3.048 1.00 93.69 112 ASP A C 1
ATOM 795 O O . ASP A 1 112 ? -14.304 -5.965 2.718 1.00 93.69 112 ASP A O 1
ATOM 799 N N . LEU A 1 113 ? -14.471 -7.642 4.202 1.00 93.25 113 LEU A N 1
ATOM 800 C CA . LEU A 1 113 ? -13.563 -7.066 5.192 1.00 93.25 113 LEU A CA 1
ATOM 801 C C . LEU A 1 113 ? -12.163 -6.778 4.619 1.00 93.25 113 LEU A C 1
ATOM 803 O O . LEU A 1 113 ? -11.522 -5.795 4.995 1.00 93.25 113 LEU A O 1
ATOM 807 N N . PHE A 1 114 ? -11.699 -7.610 3.683 1.00 91.81 114 PHE A N 1
ATOM 808 C CA . PHE A 1 114 ? -10.392 -7.464 3.050 1.00 91.81 114 PHE A CA 1
ATOM 809 C C . PHE A 1 114 ? -10.372 -6.275 2.084 1.00 91.81 114 PHE A C 1
ATOM 811 O O . PHE A 1 114 ? -9.433 -5.476 2.105 1.00 91.81 114 PHE A O 1
ATOM 818 N N . ALA A 1 115 ? -11.431 -6.100 1.293 1.00 89.88 115 ALA A N 1
ATOM 819 C CA . ALA A 1 115 ? -11.600 -4.945 0.424 1.00 89.88 115 ALA A CA 1
ATOM 820 C C . ALA A 1 115 ? -11.631 -3.643 1.239 1.00 89.88 115 ALA A C 1
ATOM 822 O O . ALA A 1 115 ? -10.908 -2.704 0.904 1.00 89.88 115 ALA A O 1
ATOM 823 N N . MET A 1 116 ? -12.397 -3.596 2.336 1.00 95.12 116 MET A N 1
ATOM 824 C CA . MET A 1 116 ? -12.466 -2.422 3.221 1.00 95.12 116 MET A CA 1
ATOM 825 C C . MET A 1 116 ? -11.098 -2.068 3.824 1.00 95.12 116 MET A C 1
ATOM 827 O O . MET A 1 116 ? -10.681 -0.906 3.770 1.00 95.12 116 MET A O 1
ATOM 831 N N . ALA A 1 117 ? -10.362 -3.067 4.323 1.00 94.81 117 ALA A N 1
ATOM 832 C CA . ALA A 1 117 ? -8.992 -2.892 4.804 1.00 94.81 117 ALA A CA 1
ATOM 833 C C . ALA A 1 117 ? -8.057 -2.385 3.694 1.00 94.81 117 ALA A C 1
ATOM 835 O O . ALA A 1 117 ? -7.267 -1.462 3.913 1.00 94.81 117 ALA A O 1
ATOM 836 N N . GLY A 1 118 ? -8.181 -2.931 2.482 1.00 89.88 118 GLY A N 1
ATOM 837 C CA . GLY A 1 118 ? -7.455 -2.475 1.298 1.00 89.88 118 GLY A CA 1
ATOM 838 C C . GLY A 1 118 ? -7.713 -1.000 0.993 1.00 89.88 118 GLY A C 1
ATOM 839 O O . GLY A 1 118 ? -6.763 -0.224 0.875 1.00 89.88 118 GLY A O 1
ATOM 840 N N . PHE A 1 119 ? -8.980 -0.581 0.956 1.00 92.19 119 PHE A N 1
ATOM 841 C CA . PHE A 1 119 ? -9.339 0.825 0.768 1.00 92.19 119 PHE A CA 1
ATOM 842 C C . PHE A 1 119 ? -8.744 1.706 1.866 1.00 92.19 119 PHE A C 1
ATOM 844 O O . PHE A 1 119 ? -8.073 2.688 1.556 1.00 92.19 119 PHE A O 1
ATOM 851 N N . CYS A 1 120 ? -8.915 1.343 3.138 1.00 95.50 120 CYS A N 1
ATOM 852 C CA . CYS A 1 120 ? -8.361 2.121 4.244 1.00 95.50 120 CYS A CA 1
ATOM 853 C C . CYS A 1 120 ? -6.827 2.252 4.159 1.00 95.50 120 CYS A C 1
ATOM 855 O O . CYS A 1 120 ? -6.268 3.314 4.430 1.00 95.50 120 CYS A O 1
ATOM 857 N N . ASN A 1 121 ? -6.126 1.209 3.710 1.00 91.62 121 ASN A N 1
ATOM 858 C CA . ASN A 1 121 ? -4.678 1.251 3.506 1.00 91.62 121 ASN A CA 1
ATOM 859 C C . ASN A 1 121 ? -4.232 2.137 2.337 1.00 91.62 121 ASN A C 1
ATOM 861 O O . ASN A 1 121 ? -3.131 2.694 2.394 1.00 91.62 121 ASN A O 1
ATOM 865 N N . ILE A 1 122 ? -5.071 2.293 1.312 1.00 87.88 122 ILE A N 1
ATOM 866 C CA . ILE A 1 122 ? -4.821 3.192 0.178 1.00 87.88 122 ILE A CA 1
A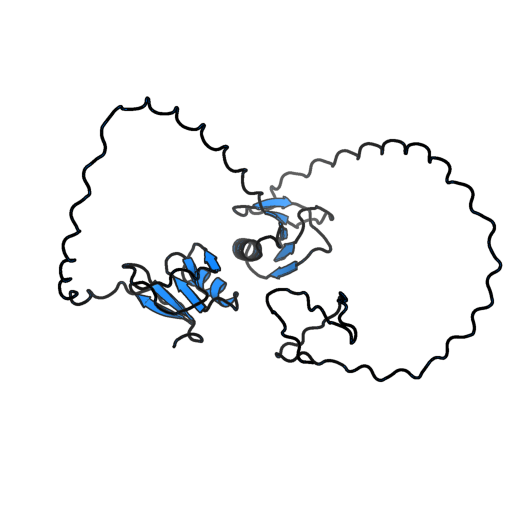TOM 867 C C . ILE A 1 122 ? -4.967 4.657 0.600 1.00 87.88 122 ILE A C 1
ATOM 869 O O . ILE A 1 122 ? -4.159 5.489 0.190 1.00 87.88 122 ILE A O 1
ATOM 873 N N . TYR A 1 123 ? -5.920 4.972 1.482 1.00 88.19 123 TYR A N 1
ATOM 874 C CA . TYR A 1 123 ? -6.096 6.306 2.073 1.00 88.19 123 TYR A CA 1
ATOM 875 C C . TYR A 1 123 ? -5.044 6.597 3.163 1.00 88.19 123 TYR A C 1
ATOM 877 O O . TYR A 1 123 ? -5.374 6.892 4.316 1.00 88.19 123 TYR A O 1
ATOM 885 N N . ARG A 1 124 ? -3.755 6.494 2.807 1.00 78.62 124 ARG A N 1
ATOM 886 C CA . ARG A 1 124 ? -2.618 6.680 3.721 1.00 78.62 124 ARG A CA 1
ATOM 887 C C . ARG A 1 124 ? -2.728 8.004 4.481 1.00 78.62 124 ARG A C 1
ATOM 889 O O . ARG A 1 124 ? -2.802 9.068 3.880 1.00 78.62 124 ARG A O 1
ATOM 896 N N . GLY A 1 125 ? -2.723 7.918 5.810 1.00 81.00 125 GLY A N 1
ATOM 897 C CA . GLY A 1 125 ? -2.768 9.066 6.721 1.00 81.00 125 GLY A CA 1
ATOM 898 C C . GLY A 1 125 ? -4.159 9.662 6.945 1.00 81.00 125 GLY A C 1
ATOM 899 O O . GLY A 1 125 ? -4.368 10.284 7.978 1.00 81.00 125 GLY A O 1
ATOM 900 N N . ALA A 1 126 ? -5.111 9.439 6.035 1.00 91.88 126 ALA A N 1
ATOM 901 C CA . ALA A 1 126 ? -6.485 9.901 6.202 1.00 91.88 126 ALA A CA 1
ATOM 902 C C . ALA A 1 126 ? -7.365 8.855 6.892 1.00 91.88 126 ALA A C 1
ATOM 904 O O . ALA A 1 126 ? -8.200 9.228 7.703 1.00 91.88 126 ALA A O 1
ATOM 905 N N . CYS A 1 127 ? -7.185 7.563 6.589 1.00 95.62 127 CYS A N 1
ATOM 906 C CA . CYS A 1 127 ? -7.982 6.493 7.183 1.00 95.62 127 CYS A CA 1
ATOM 907 C C . CYS A 1 127 ? -7.313 5.908 8.429 1.00 95.62 127 CYS A C 1
ATOM 909 O O . CYS A 1 127 ? -6.239 5.300 8.353 1.00 95.62 127 CYS A O 1
ATOM 911 N N . ALA A 1 128 ? -7.986 6.062 9.564 1.00 95.81 128 ALA A N 1
ATOM 912 C CA . ALA A 1 128 ? -7.588 5.495 10.845 1.00 95.81 128 ALA A CA 1
ATOM 913 C C . ALA A 1 128 ? -8.254 4.134 11.112 1.00 95.81 128 ALA A C 1
ATOM 915 O O . ALA A 1 128 ? -7.750 3.336 11.902 1.00 95.81 128 ALA A O 1
ATOM 916 N N . GLY A 1 129 ? -9.360 3.840 10.429 1.00 96.25 129 GLY A N 1
ATOM 917 C CA . GLY A 1 129 ? -10.093 2.589 10.574 1.00 96.25 129 GLY A CA 1
ATOM 918 C C . GLY A 1 129 ? -11.327 2.517 9.683 1.00 96.25 129 GLY A C 1
ATOM 919 O O . GLY A 1 129 ? -11.552 3.381 8.839 1.00 96.25 129 GLY A O 1
ATOM 920 N N . PHE A 1 130 ? -12.138 1.486 9.859 1.00 97.00 130 PHE A N 1
ATOM 921 C CA . PHE A 1 130 ? -13.432 1.356 9.190 1.00 97.00 130 PHE A CA 1
ATOM 922 C C . PHE A 1 130 ? -14.397 0.537 10.042 1.00 97.00 130 PHE A C 1
ATOM 924 O O . PHE A 1 130 ? -13.956 -0.199 10.918 1.00 97.00 130 PHE A O 1
ATOM 931 N N . ASN A 1 131 ? -15.704 0.647 9.817 1.00 96.56 131 ASN A N 1
ATOM 932 C CA . ASN A 1 131 ? -16.683 -0.201 10.503 1.00 96.56 131 ASN A CA 1
ATOM 933 C C . ASN A 1 131 ? -17.223 -1.323 9.600 1.00 96.56 131 ASN A C 1
ATOM 935 O O . ASN A 1 131 ? -16.985 -1.339 8.392 1.00 96.56 131 ASN A O 1
ATOM 939 N N . SER A 1 132 ? -17.969 -2.265 10.180 1.00 95.44 132 SER A N 1
ATOM 940 C CA . SER A 1 132 ? -18.570 -3.406 9.470 1.00 95.44 132 SER A CA 1
ATOM 941 C C . SER A 1 132 ? -19.608 -3.023 8.403 1.00 95.44 132 SER A C 1
ATOM 943 O O . SER A 1 132 ? -19.996 -3.875 7.610 1.00 95.44 132 SER A O 1
ATOM 945 N N . LEU A 1 133 ? -20.031 -1.754 8.342 1.00 95.81 133 LEU A N 1
ATOM 946 C CA . LEU A 1 133 ? -20.864 -1.208 7.262 1.00 95.81 133 LEU A CA 1
ATOM 947 C C . LEU A 1 133 ? -20.035 -0.655 6.089 1.00 95.81 133 LEU A C 1
ATOM 949 O O . LEU A 1 133 ? -20.596 -0.097 5.147 1.00 95.81 133 LEU A O 1
ATOM 953 N N . GLY A 1 134 ? -18.705 -0.766 6.144 1.00 95.75 134 GLY A N 1
ATOM 954 C CA . GLY A 1 134 ? -17.808 -0.260 5.108 1.00 95.75 134 GLY A CA 1
ATOM 955 C C . GLY A 1 134 ? -17.592 1.249 5.146 1.00 95.75 134 GLY A C 1
ATOM 956 O O . GLY A 1 134 ? -17.145 1.837 4.163 1.00 95.75 134 GLY A O 1
ATOM 957 N N . GLN A 1 135 ? -17.885 1.909 6.265 1.00 97.12 135 GLN A N 1
ATOM 958 C CA . GLN A 1 135 ? -17.573 3.326 6.431 1.00 97.12 135 GLN A CA 1
ATOM 959 C C . GLN A 1 135 ? -16.122 3.479 6.887 1.00 97.12 135 GLN A C 1
ATOM 961 O O . GLN A 1 135 ? -15.779 3.059 7.990 1.00 97.12 135 GLN A O 1
ATOM 966 N N . LEU A 1 136 ? -15.282 4.094 6.055 1.00 96.56 136 LEU A N 1
ATOM 967 C CA . LEU A 1 136 ? -13.913 4.477 6.398 1.00 96.56 136 LEU A CA 1
ATOM 968 C C . LEU A 1 136 ? -13.936 5.690 7.329 1.00 96.56 136 LEU A C 1
ATOM 970 O O . LEU A 1 136 ? -14.637 6.664 7.052 1.00 96.56 136 LEU A O 1
ATOM 974 N N . LYS A 1 137 ? -13.153 5.639 8.400 1.00 96.38 137 LYS A N 1
ATOM 975 C CA . LYS A 1 137 ? -13.137 6.598 9.510 1.00 96.38 137 LYS A CA 1
ATOM 976 C C . LYS A 1 137 ? -11.788 7.308 9.564 1.00 96.38 137 LYS A C 1
ATOM 978 O O . LYS A 1 137 ? -10.753 6.678 9.315 1.00 96.38 137 LYS A O 1
ATOM 983 N N . ASN A 1 138 ? -11.785 8.606 9.864 1.00 95.38 138 ASN A N 1
ATOM 984 C CA . ASN A 1 138 ? -10.545 9.386 9.987 1.00 95.38 138 ASN A CA 1
ATOM 985 C C . ASN A 1 138 ? -9.965 9.389 11.402 1.00 95.38 138 ASN A C 1
ATOM 987 O O . ASN A 1 138 ? -8.813 9.777 11.594 1.00 95.38 138 ASN A O 1
ATOM 991 N N . SER A 1 139 ? -10.749 8.929 12.372 1.00 93.19 139 SER A N 1
ATOM 992 C CA . SER A 1 139 ? -10.408 8.930 13.782 1.00 93.19 139 SER A CA 1
ATOM 993 C C . SER A 1 139 ? -10.654 7.550 14.379 1.00 93.19 139 SER A C 1
ATOM 995 O O . SER A 1 139 ? -11.535 6.796 13.969 1.00 93.19 139 SER A O 1
ATOM 997 N N . THR A 1 140 ? -9.846 7.210 15.377 1.00 86.44 140 THR A N 1
ATOM 998 C CA . THR A 1 140 ? -10.011 5.998 16.184 1.00 86.44 140 THR A CA 1
ATOM 999 C C . THR A 1 140 ? -10.767 6.245 17.488 1.00 86.44 140 THR A C 1
ATOM 1001 O O . THR A 1 140 ? -10.870 5.353 18.325 1.00 86.44 140 THR A O 1
ATOM 1004 N N . THR A 1 141 ? -11.243 7.468 17.718 1.00 92.19 141 THR A N 1
ATOM 1005 C CA . THR A 1 141 ? -11.920 7.826 18.969 1.00 92.19 141 THR A CA 1
ATOM 1006 C C . THR A 1 141 ? -13.296 7.175 19.024 1.00 92.19 141 THR A C 1
ATOM 1008 O O . THR A 1 141 ? -14.190 7.528 18.270 1.00 92.19 141 THR A O 1
ATOM 1011 N N . ILE A 1 142 ? -13.521 6.233 19.928 1.00 91.31 142 ILE A N 1
ATOM 1012 C CA . ILE A 1 142 ? -14.858 5.650 20.074 1.00 91.31 142 ILE A CA 1
ATOM 1013 C C . ILE A 1 142 ? -15.808 6.735 20.599 1.00 91.31 142 ILE A C 1
ATOM 1015 O O . ILE A 1 142 ? -15.636 7.223 21.715 1.00 91.31 142 ILE A O 1
ATOM 1019 N N . THR A 1 143 ? -16.794 7.128 19.790 1.00 90.94 143 THR A N 1
ATOM 1020 C CA . THR A 1 143 ? -17.775 8.175 20.140 1.00 90.94 143 THR A CA 1
ATOM 1021 C C . THR A 1 143 ? -19.196 7.642 20.262 1.00 90.94 143 THR A C 1
ATOM 1023 O O . THR A 1 143 ? -20.046 8.316 20.840 1.00 90.94 143 THR A O 1
ATOM 1026 N N . ALA A 1 144 ? -19.460 6.428 19.775 1.00 88.88 144 ALA A N 1
ATOM 1027 C CA . ALA A 1 144 ? -20.765 5.796 19.857 1.00 88.88 144 ALA A CA 1
ATOM 1028 C C . ALA A 1 144 ? -20.661 4.320 20.256 1.00 88.88 144 ALA A C 1
ATOM 1030 O O . ALA A 1 144 ? -19.736 3.603 19.868 1.00 88.88 144 ALA A O 1
ATOM 1031 N N . ILE A 1 145 ? -21.662 3.863 21.006 1.00 88.81 145 ILE A N 1
ATOM 1032 C CA . ILE A 1 145 ? -21.925 2.445 21.248 1.00 88.81 145 ILE A CA 1
ATOM 1033 C C . ILE A 1 145 ? -22.997 2.027 20.243 1.00 88.81 145 ILE A C 1
ATOM 1035 O O . ILE A 1 145 ? -24.051 2.656 20.163 1.00 88.81 145 ILE A O 1
ATOM 1039 N N . SER A 1 146 ? -22.732 0.978 19.473 1.00 89.19 146 SER A N 1
ATOM 1040 C CA . SER A 1 146 ? -23.664 0.448 18.483 1.00 89.19 146 SER A CA 1
ATOM 1041 C C . SER A 1 146 ? -23.647 -1.071 18.505 1.00 89.19 146 SER A C 1
ATOM 1043 O O . SER A 1 146 ? -22.669 -1.706 18.107 1.00 89.19 146 SER A O 1
ATOM 1045 N N . SER A 1 147 ? -24.738 -1.661 18.989 1.00 89.94 147 SER A N 1
ATOM 1046 C CA . SER A 1 147 ? -24.877 -3.113 19.081 1.00 89.94 147 SER A CA 1
ATOM 1047 C C . SER A 1 147 ? -24.772 -3.763 17.697 1.00 89.94 147 SER A C 1
ATOM 1049 O O . SER A 1 147 ? -25.398 -3.310 16.741 1.00 89.94 147 SER A O 1
ATOM 1051 N N . GLY A 1 148 ? -23.975 -4.828 17.592 1.00 89.06 148 GLY A N 1
ATOM 1052 C CA . GLY A 1 148 ? -23.793 -5.591 16.353 1.00 89.06 148 GLY A CA 1
ATOM 1053 C C . GLY A 1 148 ? -22.855 -4.962 15.316 1.00 89.06 148 GLY A C 1
ATOM 1054 O O . GLY A 1 148 ? -22.685 -5.541 14.245 1.00 89.06 148 GLY A O 1
ATOM 1055 N N . MET A 1 149 ? -22.223 -3.819 15.608 1.00 92.44 149 MET A N 1
ATOM 1056 C CA . MET A 1 149 ? -21.185 -3.248 14.745 1.00 92.44 149 MET A CA 1
ATOM 1057 C C . MET A 1 149 ? -19.778 -3.592 15.228 1.00 92.44 149 MET A C 1
ATOM 1059 O O . MET A 1 149 ? -19.528 -3.728 16.426 1.00 92.44 149 MET A O 1
ATOM 1063 N N . CYS A 1 150 ? -18.858 -3.710 14.275 1.00 95.69 150 CYS A N 1
ATOM 1064 C CA . CYS A 1 150 ? -17.435 -3.883 14.536 1.00 95.69 150 CYS A CA 1
ATOM 1065 C C . CYS A 1 150 ? -16.675 -2.684 13.987 1.00 95.69 150 CYS A C 1
ATOM 1067 O O . CYS A 1 150 ? -16.769 -2.404 12.791 1.00 95.69 150 CYS A O 1
ATOM 1069 N N . LEU A 1 151 ? -15.915 -2.005 14.842 1.00 95.69 151 LEU A N 1
ATOM 1070 C CA . LEU A 1 151 ? -14.972 -0.967 14.444 1.00 95.69 151 LEU A CA 1
ATOM 1071 C C . LEU A 1 151 ? -13.573 -1.575 14.332 1.00 95.69 151 LEU A C 1
ATOM 1073 O O . LEU A 1 151 ? -13.054 -2.148 15.286 1.00 95.69 151 LEU A O 1
ATOM 1077 N N . TYR A 1 152 ? -12.959 -1.431 13.168 1.00 96.25 152 TYR A N 1
ATOM 1078 C CA . TYR A 1 152 ? -11.630 -1.926 12.841 1.00 96.25 152 TYR A CA 1
ATOM 1079 C C . TYR A 1 152 ? -10.654 -0.761 12.835 1.00 96.25 152 TYR A C 1
ATOM 1081 O O . TYR A 1 152 ? -10.613 0.019 11.884 1.00 96.25 152 TYR A O 1
ATOM 1089 N N . MET A 1 153 ? -9.860 -0.636 13.891 1.00 95.50 153 MET A N 1
ATOM 1090 C CA . MET A 1 153 ? -8.842 0.405 14.006 1.00 95.50 153 MET A CA 1
ATOM 1091 C C . MET A 1 153 ? -7.520 -0.095 13.449 1.00 95.50 153 MET A C 1
ATOM 1093 O O . MET A 1 153 ? -7.092 -1.209 13.750 1.00 95.50 153 MET A O 1
ATOM 1097 N N . LYS A 1 154 ? -6.865 0.722 12.628 1.00 95.06 154 LYS A N 1
ATOM 1098 C CA . LYS A 1 154 ? -5.569 0.383 12.051 1.00 95.06 154 LYS A CA 1
ATOM 1099 C C . LYS A 1 154 ? -4.531 0.291 13.162 1.00 95.06 154 LYS A C 1
ATOM 1101 O O . LYS A 1 154 ? -4.399 1.211 13.969 1.00 95.06 154 LYS A O 1
ATOM 1106 N N . ASN A 1 155 ? -3.777 -0.802 13.189 1.00 93.50 155 ASN A N 1
ATOM 1107 C CA . ASN A 1 155 ? -2.701 -0.947 14.158 1.00 93.50 155 ASN A CA 1
ATOM 1108 C C . ASN A 1 155 ? -1.646 0.128 13.889 1.00 93.50 155 ASN A C 1
ATOM 1110 O O . ASN A 1 155 ? -1.212 0.312 12.746 1.00 93.50 155 ASN A O 1
ATOM 1114 N N . ALA A 1 156 ? -1.226 0.832 14.940 1.00 86.12 156 ALA A N 1
ATOM 1115 C CA . ALA A 1 156 ? -0.058 1.689 14.840 1.00 86.12 156 ALA A CA 1
ATOM 1116 C C . ALA A 1 156 ? 1.127 0.829 14.365 1.00 86.12 156 ALA A C 1
ATOM 1118 O O . ALA A 1 156 ? 1.277 -0.300 14.848 1.00 86.12 156 ALA A O 1
ATOM 1119 N N . PRO A 1 157 ? 1.952 1.312 13.414 1.00 80.62 157 PRO A N 1
ATOM 1120 C CA . PRO A 1 157 ? 3.182 0.612 13.083 1.00 80.62 157 PRO A CA 1
ATOM 1121 C C . PRO A 1 157 ? 3.965 0.408 14.378 1.00 80.62 157 PRO A C 1
ATOM 1123 O O . PRO A 1 157 ? 4.103 1.347 15.167 1.00 80.62 157 PRO A O 1
ATOM 1126 N N . SER A 1 158 ? 4.437 -0.819 14.613 1.00 78.56 158 SER A N 1
ATOM 1127 C CA . SER A 1 158 ? 5.334 -1.071 15.735 1.00 78.56 158 SER A CA 1
ATOM 1128 C C . SER A 1 158 ? 6.467 -0.050 15.657 1.00 78.56 158 SER A C 1
ATOM 1130 O O . SER A 1 158 ? 6.983 0.175 14.554 1.00 78.56 158 SER A O 1
ATOM 1132 N N . PRO A 1 159 ? 6.819 0.613 16.774 1.00 81.94 159 PRO A N 1
ATOM 1133 C CA . PRO A 1 159 ? 7.933 1.543 16.762 1.00 81.94 159 PRO A CA 1
ATOM 1134 C C . PRO A 1 159 ? 9.142 0.821 16.158 1.00 81.94 159 PRO A C 1
ATOM 1136 O O . PRO A 1 159 ? 9.333 -0.366 16.451 1.00 81.94 159 PRO A O 1
ATOM 1139 N N . PRO A 1 160 ? 9.911 1.484 15.272 1.00 83.19 160 PRO A N 1
ATOM 1140 C CA . PRO A 1 160 ? 11.102 0.866 14.720 1.00 83.19 160 PRO A CA 1
ATOM 1141 C C . PRO A 1 160 ? 11.946 0.371 15.889 1.00 83.19 160 PRO A C 1
ATOM 1143 O O . PRO A 1 160 ? 12.087 1.076 16.894 1.00 83.19 160 PRO A O 1
ATOM 1146 N N . PHE A 1 161 ? 12.468 -0.852 15.775 1.00 82.88 161 PHE A N 1
ATOM 1147 C CA . PHE A 1 161 ? 13.438 -1.322 16.751 1.00 82.88 161 PHE A CA 1
ATOM 1148 C C . PHE A 1 161 ? 14.524 -0.250 16.889 1.00 82.88 161 PHE A C 1
ATOM 1150 O O . PHE A 1 161 ? 14.924 0.329 15.869 1.00 82.88 161 PHE A O 1
ATOM 1157 N N . PRO A 1 162 ? 14.979 0.054 18.119 1.00 88.81 162 PRO A N 1
ATOM 1158 C CA . PRO A 1 162 ? 16.116 0.941 18.277 1.00 88.81 162 PRO A CA 1
ATOM 1159 C C . PRO A 1 162 ? 17.248 0.406 17.390 1.00 88.81 162 PRO A C 1
ATOM 1161 O O . PRO A 1 162 ? 17.426 -0.818 17.323 1.00 88.81 162 PRO A O 1
ATOM 1164 N N . PRO A 1 163 ? 17.965 1.282 16.661 1.00 88.06 163 PRO A N 1
ATOM 1165 C CA . PRO A 1 163 ? 19.079 0.833 15.845 1.00 88.06 163 PRO A CA 1
ATOM 1166 C C . PRO A 1 163 ? 20.008 -0.004 16.730 1.00 88.06 163 PRO A C 1
ATOM 1168 O O . PRO A 1 163 ? 20.209 0.361 17.897 1.00 88.06 163 PRO A O 1
ATOM 1171 N N . PRO A 1 164 ? 20.543 -1.131 16.226 1.00 88.19 164 PRO A N 1
ATOM 1172 C CA . PRO A 1 164 ? 21.537 -1.871 16.981 1.00 88.19 164 PRO A CA 1
ATOM 1173 C C . PRO A 1 164 ? 22.648 -0.895 17.391 1.00 88.19 164 PRO A C 1
ATOM 1175 O O . PRO A 1 164 ? 22.964 0.018 16.616 1.00 88.19 164 PRO A O 1
ATOM 1178 N N . PRO A 1 165 ? 23.215 -1.038 18.603 1.00 89.25 165 PRO A N 1
ATOM 1179 C CA . PRO A 1 165 ? 24.324 -0.195 19.012 1.00 89.25 165 PRO A CA 1
ATOM 1180 C C . PRO A 1 165 ? 25.400 -0.246 17.919 1.00 89.25 165 PRO A C 1
ATOM 1182 O O . PRO A 1 165 ? 25.642 -1.324 17.362 1.00 89.25 165 PRO A O 1
ATOM 1185 N N . PRO A 1 166 ? 26.001 0.903 17.562 1.00 89.81 166 PRO A N 1
ATOM 1186 C CA . PRO A 1 166 ? 27.021 0.932 16.529 1.00 89.81 166 PRO A CA 1
ATOM 1187 C C . PRO A 1 166 ? 28.110 -0.089 16.882 1.00 89.81 166 PRO A C 1
ATOM 1189 O O . PRO A 1 166 ? 28.495 -0.178 18.053 1.00 89.81 166 PRO A O 1
ATOM 1192 N N . PRO A 1 167 ? 28.589 -0.884 15.908 1.00 86.44 167 PRO A N 1
ATOM 1193 C CA . PRO A 1 167 ? 29.701 -1.786 16.157 1.00 86.44 167 PRO A CA 1
ATOM 1194 C C . PRO A 1 167 ? 30.883 -0.980 16.701 1.00 86.44 167 PRO A C 1
ATOM 1196 O O . PRO A 1 167 ? 31.138 0.140 16.248 1.00 86.44 167 PRO A O 1
ATOM 1199 N N . SER A 1 168 ? 31.591 -1.541 17.683 1.00 84.50 168 SER A N 1
ATOM 1200 C CA . SER A 1 168 ? 32.805 -0.927 18.220 1.00 84.50 168 SER A CA 1
ATOM 1201 C C . SER A 1 168 ? 33.755 -0.575 17.069 1.00 84.50 168 SER A C 1
ATOM 1203 O O . SER A 1 168 ? 33.935 -1.406 16.172 1.00 84.50 168 SER A O 1
ATOM 1205 N N . PRO A 1 169 ? 34.351 0.632 17.059 1.00 85.56 169 PRO A N 1
ATOM 1206 C CA . PRO A 1 169 ? 35.230 1.040 15.975 1.00 85.56 169 PRO A CA 1
ATOM 1207 C C . PRO A 1 169 ? 36.390 0.040 15.841 1.00 85.56 169 PRO A C 1
ATOM 1209 O O . PRO A 1 169 ? 36.990 -0.331 16.856 1.00 85.56 169 PRO A O 1
ATOM 1212 N N . PRO A 1 170 ? 36.711 -0.418 14.618 1.00 80.62 170 PRO A N 1
ATOM 1213 C CA . PRO A 1 170 ? 37.878 -1.259 14.401 1.00 80.62 170 PRO A CA 1
ATOM 1214 C C . PRO A 1 170 ? 39.139 -0.496 14.819 1.00 80.62 170 PRO A C 1
ATOM 1216 O O . PRO A 1 170 ? 39.248 0.712 14.598 1.00 80.62 170 PRO A O 1
ATOM 1219 N N . SER A 1 171 ? 40.104 -1.191 15.424 1.00 71.50 171 SER A N 1
ATOM 1220 C CA . SER A 1 171 ? 41.420 -0.608 15.697 1.00 71.50 171 SER A CA 1
ATOM 1221 C C . SER A 1 171 ? 42.047 -0.112 14.383 1.00 71.50 171 SER A C 1
ATOM 1223 O O . SER A 1 171 ? 41.969 -0.831 13.383 1.00 71.50 171 SER A O 1
ATOM 1225 N N . PRO A 1 172 ? 42.642 1.097 14.346 1.00 70.06 172 PRO A N 1
ATOM 1226 C CA . PRO A 1 172 ? 43.126 1.690 13.105 1.00 70.06 172 PRO A CA 1
ATOM 1227 C C . PRO A 1 172 ? 44.297 0.873 12.539 1.00 70.06 172 PRO A C 1
ATOM 1229 O O . PRO A 1 172 ? 45.298 0.696 13.236 1.00 70.06 172 PRO A O 1
ATOM 1232 N N . PRO A 1 173 ? 44.216 0.382 11.290 1.00 73.31 173 PRO A N 1
ATOM 1233 C CA . PRO A 1 173 ? 45.376 -0.169 10.614 1.00 73.31 173 PRO A CA 1
ATOM 1234 C C . PRO A 1 173 ? 46.260 0.979 10.114 1.00 73.31 173 PRO A C 1
ATOM 1236 O O . PRO A 1 173 ? 45.790 1.907 9.454 1.00 73.31 173 PRO A O 1
ATOM 1239 N N . SER A 1 174 ? 47.555 0.921 10.402 1.00 62.88 174 SER A N 1
ATOM 1240 C CA . SER A 1 174 ? 48.536 1.821 9.793 1.00 62.88 174 SER A CA 1
ATOM 1241 C C . SER A 1 174 ? 48.907 1.274 8.420 1.00 62.88 174 SER A C 1
ATOM 1243 O O . SER A 1 174 ? 49.567 0.241 8.383 1.00 62.88 174 SER A O 1
ATOM 1245 N N . THR A 1 175 ? 48.573 1.943 7.308 1.00 55.41 175 THR A N 1
ATOM 1246 C CA . THR A 1 175 ? 49.167 1.584 6.002 1.00 55.41 175 THR A CA 1
ATOM 1247 C C . THR A 1 175 ? 49.102 2.683 4.931 1.00 55.41 175 THR A C 1
ATOM 1249 O O . THR A 1 175 ? 48.253 3.569 5.014 1.00 55.41 175 THR A O 1
ATOM 1252 N N . PRO A 1 176 ? 50.015 2.621 3.936 1.00 69.00 176 PRO A N 1
ATOM 1253 C CA . PRO A 1 176 ? 50.331 3.690 2.988 1.00 69.00 176 PRO A CA 1
ATOM 1254 C C . PRO A 1 176 ? 49.245 3.911 1.925 1.00 69.00 176 PRO A C 1
ATOM 1256 O O . PRO A 1 176 ? 48.386 3.047 1.732 1.00 69.00 176 PRO A O 1
ATOM 1259 N N . PRO A 1 177 ? 49.307 5.039 1.191 1.00 65.75 177 PRO A N 1
ATOM 1260 C CA . PRO A 1 177 ? 48.346 5.336 0.142 1.00 65.75 177 PRO A CA 1
ATOM 1261 C C . PRO A 1 177 ? 48.434 4.291 -0.979 1.00 65.75 177 PRO A C 1
ATOM 1263 O O . PRO A 1 177 ? 49.533 3.995 -1.461 1.00 65.75 177 PRO A O 1
ATOM 1266 N N . PRO A 1 178 ? 47.296 3.733 -1.415 1.00 68.69 178 PRO A N 1
ATOM 1267 C CA . PRO A 1 178 ? 47.282 2.834 -2.550 1.00 68.69 178 PRO A CA 1
ATOM 1268 C C . PRO A 1 178 ? 47.612 3.609 -3.838 1.00 68.69 178 PRO A C 1
ATOM 1270 O O . PRO A 1 178 ? 47.207 4.767 -3.985 1.00 68.69 178 PRO A O 1
ATOM 1273 N N . PRO A 1 179 ? 48.340 2.988 -4.781 1.00 74.56 179 PRO A N 1
ATOM 1274 C CA . PRO A 1 179 ? 48.582 3.574 -6.091 1.00 74.56 179 PRO A CA 1
ATOM 1275 C C . PRO A 1 179 ? 47.262 3.779 -6.854 1.00 74.56 179 PRO A C 1
ATOM 1277 O O . PRO A 1 179 ? 46.293 3.047 -6.621 1.00 74.56 179 PRO A O 1
ATOM 1280 N N . PRO A 1 180 ? 47.208 4.760 -7.773 1.00 73.00 180 PRO A N 1
ATOM 1281 C CA . PRO A 1 180 ? 46.010 5.035 -8.552 1.00 73.00 180 PRO A CA 1
ATOM 1282 C C . PRO A 1 180 ? 45.614 3.803 -9.378 1.00 73.00 180 PRO A C 1
ATOM 1284 O O . PRO A 1 180 ? 46.485 3.152 -9.966 1.00 73.00 180 PRO A O 1
ATOM 1287 N N . PRO A 1 181 ? 44.313 3.471 -9.432 1.00 73.69 181 PRO A N 1
ATOM 1288 C CA . PRO A 1 181 ? 43.852 2.344 -10.217 1.00 73.69 181 PRO A CA 1
ATOM 1289 C C . PRO A 1 181 ? 44.120 2.600 -11.709 1.00 73.69 181 PRO A C 1
ATOM 1291 O O . PRO A 1 181 ? 43.958 3.731 -12.180 1.00 73.69 181 PRO A O 1
ATOM 1294 N N . PRO A 1 182 ? 44.522 1.568 -12.468 1.00 76.81 182 PRO A N 1
ATOM 1295 C CA . PRO A 1 182 ? 44.633 1.675 -13.914 1.00 76.81 182 PRO A CA 1
ATOM 1296 C C . PRO A 1 182 ? 43.262 2.004 -14.531 1.00 76.81 182 PRO A C 1
ATOM 1298 O O . PRO A 1 182 ? 42.226 1.622 -13.974 1.00 76.81 182 PRO A O 1
ATOM 1301 N N . PRO A 1 183 ? 43.233 2.707 -15.678 1.00 75.75 183 PRO A N 1
ATOM 1302 C CA . PRO A 1 183 ? 41.990 3.015 -16.368 1.00 75.75 183 PRO A CA 1
ATOM 1303 C C . PRO A 1 183 ? 41.235 1.720 -16.706 1.00 75.75 183 PRO A C 1
ATOM 1305 O O . PRO A 1 183 ? 41.864 0.729 -17.096 1.00 75.75 183 PRO A O 1
ATOM 1308 N N . PRO A 1 184 ? 39.899 1.706 -16.555 1.00 72.25 184 PRO A N 1
ATOM 1309 C CA . PRO A 1 184 ? 39.109 0.528 -16.859 1.00 72.25 184 PRO A CA 1
ATOM 1310 C C . PRO A 1 184 ? 39.263 0.169 -18.344 1.00 72.25 184 PRO A C 1
ATOM 1312 O O . PRO A 1 184 ? 39.257 1.065 -19.196 1.00 72.25 184 PRO A O 1
ATOM 1315 N N . PRO A 1 185 ? 39.401 -1.125 -18.677 1.00 76.81 185 PRO A N 1
ATOM 1316 C CA . PRO A 1 185 ? 39.376 -1.563 -20.061 1.00 76.81 185 PRO A CA 1
ATOM 1317 C C . PRO A 1 185 ? 38.038 -1.171 -20.709 1.00 76.81 185 PRO A C 1
ATOM 1319 O O . PRO A 1 185 ? 37.014 -1.113 -20.018 1.00 76.81 185 PRO A O 1
ATOM 1322 N N . PRO A 1 186 ? 38.021 -0.897 -22.025 1.00 73.06 186 PRO A N 1
ATOM 1323 C CA . PRO A 1 186 ? 36.781 -0.628 -22.738 1.00 73.06 186 PRO A CA 1
ATOM 1324 C C . PRO A 1 186 ? 35.793 -1.786 -22.525 1.00 73.06 186 PRO A C 1
ATOM 1326 O O . PRO A 1 186 ? 36.213 -2.949 -22.517 1.00 73.06 186 PRO A O 1
ATOM 1329 N N . PRO A 1 187 ? 34.495 -1.491 -22.328 1.00 69.94 187 PRO A N 1
ATOM 1330 C CA . PRO A 1 187 ? 33.495 -2.519 -22.090 1.00 69.94 187 PRO A CA 1
ATOM 1331 C C . PRO A 1 187 ? 33.497 -3.524 -23.252 1.00 69.94 187 PRO A C 1
ATOM 1333 O O . PRO A 1 187 ? 33.511 -3.105 -24.416 1.00 69.94 187 PRO A O 1
ATOM 1336 N N . PRO A 1 188 ? 33.486 -4.839 -22.965 1.00 69.25 188 PRO A N 1
ATOM 1337 C CA . PRO A 1 188 ? 33.296 -5.857 -23.985 1.00 69.25 188 PRO A CA 1
ATOM 1338 C C . PRO A 1 188 ? 32.032 -5.544 -24.782 1.00 69.25 188 PRO A C 1
ATOM 1340 O O . PRO A 1 188 ? 30.986 -5.243 -24.203 1.00 69.25 188 PRO A O 1
ATOM 1343 N N . GLN A 1 189 ? 32.125 -5.609 -26.108 1.00 62.12 189 GLN A N 1
ATOM 1344 C CA . GLN A 1 189 ? 30.939 -5.530 -26.951 1.00 62.12 189 GLN A CA 1
ATOM 1345 C C . GLN A 1 189 ? 30.003 -6.674 -26.556 1.00 62.12 189 GLN A C 1
ATOM 1347 O O . GLN A 1 189 ? 30.411 -7.838 -26.540 1.00 62.12 189 GLN A O 1
ATOM 1352 N N . LEU A 1 190 ? 28.772 -6.324 -26.175 1.00 46.97 190 LEU A N 1
ATOM 1353 C CA . LEU A 1 190 ? 27.759 -7.303 -25.808 1.00 46.97 190 LEU A CA 1
ATOM 1354 C C . LEU A 1 190 ? 27.542 -8.253 -26.995 1.00 46.97 190 LEU A C 1
ATOM 1356 O O . LEU A 1 190 ? 27.400 -7.780 -28.127 1.00 46.97 190 LEU A O 1
ATOM 1360 N N . PRO A 1 191 ? 27.516 -9.577 -26.766 1.00 63.78 191 PRO A N 1
ATOM 1361 C CA . PRO A 1 191 ? 27.127 -10.512 -27.804 1.00 63.78 191 PRO A CA 1
ATOM 1362 C C . PRO A 1 191 ? 25.704 -10.181 -28.289 1.00 63.78 191 PRO A C 1
ATOM 1364 O O . PRO A 1 191 ? 24.890 -9.680 -27.505 1.00 63.78 191 PRO A O 1
ATOM 1367 N N . PRO A 1 192 ? 25.386 -10.451 -29.566 1.00 61.88 192 PRO A N 1
ATOM 1368 C CA 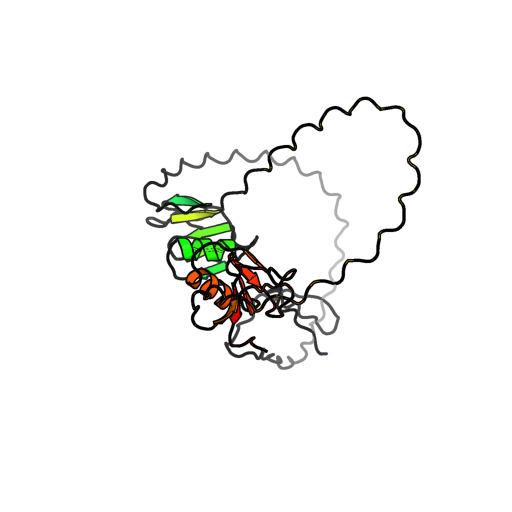. PRO A 1 192 ? 24.032 -10.301 -30.078 1.00 61.88 192 PRO A CA 1
ATOM 1369 C C . PRO A 1 192 ? 23.051 -11.063 -29.180 1.00 61.88 192 PRO A C 1
ATOM 1371 O O . PRO A 1 192 ? 23.270 -12.231 -28.853 1.00 61.88 192 PRO A O 1
ATOM 1374 N N . VAL A 1 193 ? 21.998 -10.360 -28.757 1.00 47.06 193 VAL A N 1
ATOM 1375 C CA . VAL A 1 193 ? 20.933 -10.883 -27.897 1.00 47.06 193 VAL A CA 1
ATOM 1376 C C . VAL A 1 193 ? 20.405 -12.187 -28.512 1.00 47.06 193 VAL A C 1
ATOM 1378 O O . VAL A 1 193 ? 19.989 -12.170 -29.674 1.00 47.06 193 VAL A O 1
ATOM 1381 N N . PRO A 1 194 ? 20.441 -13.321 -27.782 1.00 53.47 194 PRO A N 1
ATOM 1382 C CA . PRO A 1 194 ? 19.843 -14.565 -28.244 1.00 53.47 194 PRO A CA 1
ATOM 1383 C C . PRO A 1 194 ? 18.365 -14.341 -28.590 1.00 53.47 194 PRO A C 1
ATOM 1385 O O . PRO A 1 194 ? 17.704 -13.562 -27.900 1.00 53.47 194 PRO A O 1
ATOM 1388 N N . PRO A 1 195 ? 17.815 -15.020 -29.611 1.00 52.75 195 PRO A N 1
ATOM 1389 C CA . PRO A 1 195 ? 16.383 -14.992 -29.878 1.00 52.75 195 PRO A CA 1
ATOM 1390 C C . PRO A 1 195 ? 15.633 -15.325 -28.587 1.00 52.75 195 PRO A C 1
ATOM 1392 O O . PRO A 1 195 ? 15.903 -16.358 -27.973 1.00 52.75 195 PRO A O 1
ATOM 1395 N N . ALA A 1 196 ? 14.755 -14.417 -28.155 1.00 44.16 196 ALA A N 1
ATOM 1396 C CA . ALA A 1 196 ? 13.984 -14.571 -26.934 1.00 44.16 196 ALA A CA 1
ATOM 1397 C C . ALA A 1 196 ? 13.323 -15.956 -26.915 1.00 44.16 196 ALA A C 1
ATOM 1399 O O . ALA A 1 196 ? 12.583 -16.317 -27.835 1.00 44.16 196 ALA A O 1
ATOM 1400 N N . ALA A 1 197 ? 13.615 -16.739 -25.874 1.00 50.22 197 ALA A N 1
ATOM 1401 C CA . ALA A 1 197 ? 12.821 -17.915 -25.558 1.00 50.22 197 ALA A CA 1
ATOM 1402 C C . ALA A 1 197 ? 11.353 -17.472 -25.412 1.00 50.22 197 ALA A C 1
ATOM 1404 O O . ALA A 1 197 ? 11.116 -16.348 -24.963 1.00 50.22 197 ALA A O 1
ATOM 1405 N N . PRO A 1 198 ? 10.370 -18.303 -25.805 1.00 50.28 198 PRO A N 1
ATOM 1406 C CA . PRO A 1 198 ? 8.966 -17.937 -25.708 1.00 50.28 198 PRO A CA 1
ATOM 1407 C C . PRO A 1 198 ? 8.653 -17.523 -24.269 1.00 50.28 198 PRO A C 1
ATOM 1409 O O . PRO A 1 198 ? 8.759 -18.321 -23.337 1.00 50.28 198 PRO A O 1
ATOM 1412 N N . SER A 1 199 ? 8.336 -16.237 -24.134 1.00 49.28 199 SER A N 1
ATOM 1413 C CA . SER A 1 199 ? 7.971 -15.533 -22.914 1.00 49.28 199 SER A CA 1
ATOM 1414 C C . SER A 1 199 ? 7.045 -16.370 -22.041 1.00 49.28 199 SER A C 1
ATOM 1416 O O . SER A 1 199 ? 6.070 -16.947 -22.538 1.00 49.28 199 SER A O 1
ATOM 1418 N N . SER A 1 200 ? 7.302 -16.367 -20.735 1.00 58.00 200 SER A N 1
ATOM 1419 C CA . SER A 1 200 ? 6.307 -16.718 -19.729 1.00 58.00 200 SER A CA 1
ATOM 1420 C C . SER A 1 200 ? 5.006 -15.980 -20.057 1.00 58.00 200 SER A C 1
ATOM 1422 O O . SER A 1 200 ? 4.954 -14.752 -20.086 1.00 58.00 200 SER A O 1
ATOM 1424 N N . ALA A 1 201 ? 3.958 -16.729 -20.404 1.00 80.69 201 ALA A N 1
ATOM 1425 C CA . ALA A 1 201 ? 2.671 -16.142 -20.741 1.00 80.69 201 ALA A CA 1
ATOM 1426 C C . ALA A 1 201 ? 2.134 -15.430 -19.495 1.00 80.69 201 ALA A C 1
ATOM 1428 O O . ALA A 1 201 ? 1.714 -16.074 -18.534 1.00 80.69 201 ALA A O 1
ATOM 1429 N N . CYS A 1 202 ? 2.192 -14.100 -19.491 1.00 92.56 202 CYS A N 1
ATOM 1430 C CA . CYS A 1 202 ? 1.594 -13.294 -18.442 1.00 92.56 202 CYS A CA 1
ATOM 1431 C C . CYS A 1 202 ? 0.128 -13.691 -18.266 1.00 92.56 202 CYS A C 1
ATOM 1433 O O . CYS A 1 202 ? -0.623 -13.750 -19.242 1.00 92.56 202 CYS A O 1
ATOM 1435 N N . THR A 1 203 ? -0.283 -13.965 -17.028 1.00 94.44 203 THR A N 1
ATOM 1436 C CA . THR A 1 203 ? -1.674 -14.309 -16.725 1.00 94.44 203 THR A CA 1
ATOM 1437 C C . THR A 1 203 ? -2.590 -13.176 -17.187 1.00 94.44 203 THR A C 1
ATOM 1439 O O . THR A 1 203 ? -2.413 -12.052 -16.724 1.00 94.44 203 THR A O 1
ATOM 1442 N N . PRO A 1 204 ? -3.584 -13.422 -18.057 1.00 92.88 204 PRO A N 1
ATOM 1443 C CA . PRO A 1 204 ? -4.439 -12.359 -18.569 1.00 92.88 204 PRO A CA 1
ATOM 1444 C C . PRO A 1 204 ? -5.158 -11.592 -17.452 1.00 92.88 204 PRO A C 1
ATOM 1446 O O . PRO A 1 204 ? -5.693 -12.187 -16.516 1.00 92.88 204 PRO A O 1
ATOM 1449 N N . ALA A 1 205 ? -5.230 -10.268 -17.590 1.00 94.69 205 ALA A N 1
ATOM 1450 C CA . ALA A 1 205 ? -5.994 -9.390 -16.711 1.00 94.69 205 ALA A CA 1
ATOM 1451 C C . ALA A 1 205 ? -7.030 -8.625 -17.541 1.00 94.69 205 ALA A C 1
ATOM 1453 O O . ALA A 1 205 ? -6.690 -7.926 -18.492 1.00 94.69 205 ALA A O 1
ATOM 1454 N N . THR A 1 206 ? -8.315 -8.757 -17.204 1.00 94.56 206 THR A N 1
ATOM 1455 C CA . THR A 1 206 ? -9.389 -8.098 -17.968 1.00 94.56 206 THR A CA 1
ATOM 1456 C C . THR A 1 206 ? -9.222 -6.575 -17.936 1.00 94.56 206 THR A C 1
ATOM 1458 O O . THR A 1 206 ? -9.154 -5.985 -16.858 1.00 94.56 206 THR A O 1
ATOM 1461 N N . GLY A 1 207 ? -9.180 -5.940 -19.113 1.00 95.62 207 GLY A N 1
ATOM 1462 C CA . GLY A 1 207 ? -8.989 -4.489 -19.266 1.00 95.62 207 GLY A CA 1
ATOM 1463 C C . GLY A 1 207 ? -7.528 -4.023 -19.321 1.00 95.62 207 GLY A C 1
ATOM 1464 O O . GLY A 1 207 ? -7.288 -2.813 -19.308 1.00 95.62 207 GLY A O 1
ATOM 1465 N N . TYR A 1 208 ? -6.578 -4.961 -19.383 1.00 96.44 208 TYR A N 1
ATOM 1466 C CA . TYR A 1 208 ? -5.148 -4.680 -19.459 1.00 96.44 208 TYR A CA 1
ATOM 1467 C C . TYR A 1 208 ? -4.475 -5.459 -20.593 1.00 96.44 208 TYR A C 1
ATOM 1469 O O . TYR A 1 208 ? -4.791 -6.626 -20.833 1.00 96.44 208 TYR A O 1
ATOM 1477 N N . THR A 1 209 ? -3.483 -4.831 -21.217 1.00 94.81 209 THR A N 1
ATOM 1478 C CA . THR A 1 209 ? -2.516 -5.471 -22.109 1.00 94.81 209 THR A CA 1
ATOM 1479 C C . THR A 1 209 ? -1.282 -5.834 -21.293 1.00 94.81 209 THR A C 1
ATOM 1481 O O . THR A 1 209 ? -0.689 -4.974 -20.641 1.00 94.81 209 THR A O 1
ATOM 1484 N N . ALA A 1 210 ? -0.903 -7.110 -21.302 1.00 94.50 210 ALA A N 1
ATOM 1485 C CA . ALA A 1 210 ? 0.265 -7.594 -20.581 1.00 94.50 210 ALA A CA 1
ATOM 1486 C C . ALA A 1 210 ? 1.494 -7.650 -21.496 1.00 94.50 210 ALA A C 1
ATOM 1488 O O . ALA A 1 210 ? 1.410 -8.138 -22.622 1.00 94.50 210 ALA A O 1
ATOM 1489 N N . TYR A 1 211 ? 2.633 -7.201 -20.981 1.00 92.69 211 TYR A N 1
ATOM 1490 C CA . TYR A 1 211 ? 3.932 -7.256 -21.638 1.00 92.69 211 TYR A CA 1
ATOM 1491 C C . TYR A 1 211 ? 4.884 -8.056 -20.752 1.00 92.69 211 TYR A C 1
ATOM 1493 O O . TYR A 1 211 ? 5.075 -7.721 -19.581 1.00 92.69 211 TYR A O 1
ATOM 1501 N N . ALA A 1 212 ? 5.440 -9.136 -21.297 1.00 93.00 212 ALA A N 1
ATOM 1502 C CA . ALA A 1 212 ? 6.374 -9.996 -20.584 1.00 93.00 212 ALA A CA 1
ATOM 1503 C C . ALA A 1 212 ? 7.778 -9.387 -20.540 1.00 93.00 212 ALA A C 1
ATOM 1505 O O . ALA A 1 212 ? 8.177 -8.650 -21.441 1.00 93.00 212 ALA A O 1
ATOM 1506 N N . ASP A 1 213 ? 8.513 -9.738 -19.489 1.00 92.00 213 ASP A N 1
ATOM 1507 C CA . ASP A 1 213 ? 9.916 -9.400 -19.258 1.00 92.00 213 ASP A CA 1
ATOM 1508 C C . ASP A 1 213 ? 10.221 -7.893 -19.266 1.00 92.00 213 ASP A C 1
ATOM 1510 O O . ASP A 1 213 ? 11.339 -7.466 -19.565 1.00 92.00 213 ASP A O 1
ATOM 15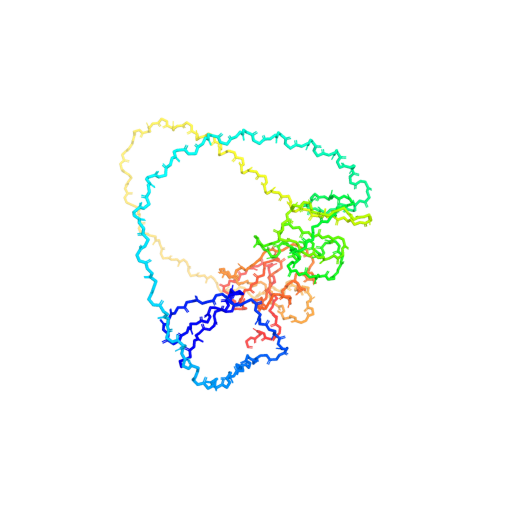14 N N . VAL A 1 214 ? 9.233 -7.069 -18.913 1.00 91.62 214 VAL A N 1
ATOM 1515 C CA . VAL A 1 214 ? 9.358 -5.609 -18.862 1.00 91.62 214 VAL A CA 1
ATOM 1516 C C . VAL A 1 214 ? 8.782 -5.040 -17.571 1.00 91.62 214 VAL A C 1
ATOM 1518 O O . VAL A 1 214 ? 7.875 -5.608 -16.960 1.00 91.62 214 VAL A O 1
ATOM 1521 N N . ASP A 1 215 ? 9.313 -3.892 -17.163 1.00 93.94 215 ASP A N 1
ATOM 1522 C CA . ASP A 1 215 ? 8.837 -3.125 -16.017 1.00 93.94 215 ASP A CA 1
ATOM 1523 C C . ASP A 1 215 ? 8.998 -1.615 -16.255 1.00 93.94 215 ASP A C 1
ATOM 1525 O O . ASP A 1 215 ? 9.758 -1.160 -17.119 1.00 93.94 215 ASP A O 1
ATOM 1529 N N . HIS A 1 216 ? 8.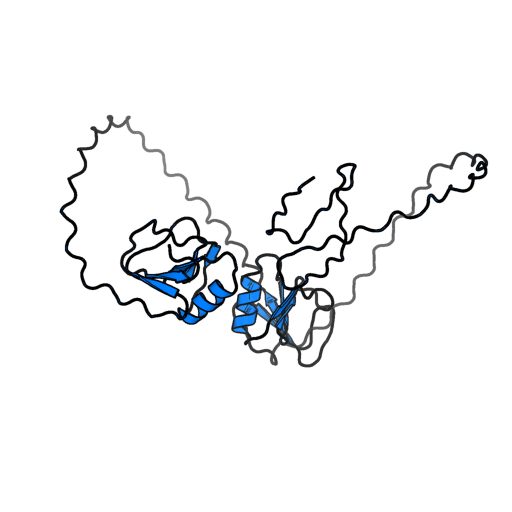288 -0.832 -15.447 1.00 91.81 216 HIS A N 1
ATOM 1530 C CA . HIS A 1 216 ? 8.528 0.596 -15.298 1.00 91.81 216 HIS A CA 1
ATOM 1531 C C . HIS A 1 216 ? 9.152 0.862 -13.923 1.00 91.81 216 HIS A C 1
ATOM 1533 O O . HIS A 1 216 ? 8.583 0.520 -12.887 1.00 91.81 216 HIS A O 1
ATOM 1539 N N . THR A 1 217 ? 10.319 1.500 -13.881 1.00 90.38 217 THR A N 1
ATOM 1540 C CA . THR A 1 217 ? 10.980 1.904 -12.629 1.00 90.38 217 THR A CA 1
ATOM 1541 C C . THR A 1 217 ? 10.742 3.385 -12.313 1.00 90.38 217 THR A C 1
ATOM 1543 O O . THR A 1 217 ? 10.541 4.200 -13.206 1.00 90.38 217 THR A O 1
ATOM 1546 N N . GLY A 1 218 ? 10.746 3.756 -11.028 1.00 87.31 218 GLY A N 1
ATOM 1547 C CA . GLY A 1 218 ? 10.711 5.164 -10.597 1.00 87.31 218 GLY A CA 1
ATOM 1548 C C . GLY A 1 218 ? 9.332 5.835 -10.511 1.00 87.31 218 GLY A C 1
ATOM 1549 O O . GLY A 1 218 ? 9.261 7.005 -10.151 1.00 87.31 218 GLY A O 1
ATOM 1550 N N . ASP A 1 219 ? 8.241 5.118 -10.777 1.00 90.25 219 ASP A N 1
ATOM 1551 C CA . ASP A 1 219 ? 6.877 5.667 -10.828 1.00 90.25 219 ASP A CA 1
ATOM 1552 C C . ASP A 1 219 ? 5.862 4.880 -9.972 1.00 90.25 219 ASP A C 1
ATOM 1554 O O . ASP A 1 219 ? 4.645 4.990 -10.141 1.00 90.25 219 ASP A O 1
ATOM 1558 N N . THR A 1 220 ? 6.364 4.070 -9.037 1.00 94.88 220 THR A N 1
ATOM 1559 C CA . THR A 1 220 ? 5.531 3.262 -8.148 1.00 94.88 220 THR A CA 1
ATOM 1560 C C . THR A 1 220 ? 4.702 4.163 -7.229 1.00 94.88 220 THR A C 1
ATOM 1562 O O . THR A 1 220 ? 5.234 4.815 -6.331 1.00 94.88 220 THR A O 1
ATOM 1565 N N . ILE A 1 221 ? 3.383 4.150 -7.409 1.00 94.06 221 ILE A N 1
ATOM 1566 C CA . ILE A 1 221 ? 2.422 4.909 -6.586 1.00 94.06 221 ILE A CA 1
ATOM 1567 C C . ILE A 1 221 ? 1.803 4.075 -5.463 1.00 94.06 221 ILE A C 1
ATOM 1569 O O . ILE A 1 221 ? 1.131 4.603 -4.578 1.00 94.06 221 ILE A O 1
ATOM 1573 N N . GLY A 1 222 ? 2.026 2.764 -5.479 1.00 91.44 222 GLY A N 1
ATOM 1574 C CA . GLY A 1 222 ? 1.553 1.854 -4.450 1.00 91.44 222 GLY A CA 1
ATOM 1575 C C . GLY A 1 222 ? 2.138 0.463 -4.626 1.00 91.44 222 GLY A C 1
ATOM 1576 O O . GLY A 1 222 ? 2.561 0.089 -5.715 1.00 91.44 222 GLY A O 1
ATOM 1577 N N . ILE A 1 223 ? 2.157 -0.304 -3.543 1.00 90.19 223 ILE A N 1
ATOM 1578 C CA . ILE A 1 223 ? 2.520 -1.720 -3.556 1.00 90.19 223 ILE A CA 1
ATOM 1579 C C . ILE A 1 223 ? 1.368 -2.457 -2.893 1.00 90.19 223 ILE A C 1
ATOM 1581 O O . ILE A 1 223 ? 0.915 -2.067 -1.814 1.00 90.19 223 ILE A O 1
ATOM 1585 N N . THR A 1 224 ? 0.882 -3.486 -3.562 1.00 89.50 224 THR A N 1
ATOM 1586 C CA . THR A 1 224 ? -0.140 -4.395 -3.066 1.00 89.50 224 THR A CA 1
ATOM 1587 C C . THR A 1 224 ? 0.319 -5.827 -3.313 1.00 89.50 224 THR A C 1
ATOM 1589 O O . THR A 1 224 ? 1.210 -6.066 -4.121 1.00 89.50 224 THR A O 1
ATOM 1592 N N . PHE A 1 225 ? -0.273 -6.781 -2.610 1.00 87.44 225 PHE A N 1
ATOM 1593 C CA . PHE A 1 225 ? 0.037 -8.197 -2.754 1.00 87.44 225 PHE A CA 1
ATOM 1594 C C . PHE A 1 225 ? -1.261 -8.954 -3.017 1.00 87.44 225 PHE A C 1
ATOM 1596 O O . PHE A 1 225 ? -2.314 -8.579 -2.498 1.00 87.44 225 PHE A O 1
ATOM 1603 N N . GLY A 1 226 ? -1.185 -10.015 -3.814 1.00 85.81 226 GLY A N 1
ATOM 1604 C CA . GLY A 1 226 ? -2.322 -10.876 -4.123 1.00 85.81 226 GLY A CA 1
ATOM 1605 C C . GLY A 1 226 ? -2.442 -11.169 -5.611 1.00 85.81 226 GLY A C 1
ATOM 1606 O O . GLY A 1 226 ? -1.543 -10.871 -6.395 1.00 85.81 226 GLY A O 1
ATOM 1607 N N . ASP A 1 227 ? -3.572 -11.759 -5.988 1.00 92.81 227 ASP A N 1
ATOM 1608 C CA . ASP A 1 227 ? -3.835 -12.142 -7.370 1.00 92.81 227 ASP A CA 1
ATOM 1609 C C . ASP A 1 227 ? -3.903 -10.936 -8.309 1.00 92.81 227 ASP A C 1
ATOM 1611 O O . ASP A 1 227 ? -4.405 -9.863 -7.957 1.00 92.81 227 ASP A O 1
ATOM 1615 N N . ILE A 1 228 ? -3.504 -11.156 -9.564 1.00 94.56 228 ILE A N 1
ATOM 1616 C CA . ILE A 1 228 ? -3.547 -10.164 -10.650 1.00 94.56 228 ILE A CA 1
ATOM 1617 C C . ILE A 1 228 ? -4.923 -9.486 -10.759 1.00 94.56 228 ILE A C 1
ATOM 1619 O O . ILE A 1 228 ? -5.007 -8.278 -10.970 1.00 94.56 228 ILE A O 1
ATOM 1623 N N . SER A 1 229 ? -6.013 -10.226 -10.527 1.00 94.75 229 SER A N 1
ATOM 1624 C CA . SER A 1 229 ? -7.378 -9.679 -10.530 1.00 94.75 229 SER A CA 1
ATOM 1625 C C . SER A 1 229 ? -7.633 -8.657 -9.414 1.00 94.75 229 SER A C 1
ATOM 1627 O O . SER A 1 229 ? -8.372 -7.692 -9.617 1.00 94.75 229 SER A O 1
ATOM 1629 N N . ILE A 1 230 ? -7.039 -8.844 -8.232 1.00 91.31 230 ILE A N 1
ATOM 1630 C CA . ILE A 1 230 ? -7.148 -7.897 -7.113 1.00 91.31 230 ILE A CA 1
ATOM 1631 C C . ILE A 1 230 ? -6.323 -6.650 -7.428 1.00 91.31 230 ILE A C 1
ATOM 1633 O O . ILE A 1 230 ? -6.822 -5.533 -7.292 1.00 91.31 230 ILE A O 1
ATOM 1637 N N . ILE A 1 231 ? -5.095 -6.832 -7.916 1.00 95.81 231 ILE A N 1
ATOM 1638 C CA . ILE A 1 231 ? -4.200 -5.724 -8.274 1.00 95.81 231 ILE A CA 1
ATOM 1639 C C . ILE A 1 231 ? -4.832 -4.865 -9.383 1.00 95.81 231 ILE A C 1
ATOM 1641 O O . ILE A 1 231 ? -4.879 -3.639 -9.261 1.00 95.81 231 ILE A O 1
ATOM 1645 N N . ALA A 1 232 ? -5.428 -5.496 -10.400 1.00 96.75 232 ALA A N 1
ATOM 1646 C CA . ALA A 1 232 ? -6.174 -4.823 -11.461 1.00 96.75 232 ALA A CA 1
ATOM 1647 C C . ALA A 1 232 ? -7.360 -4.009 -10.924 1.00 96.75 232 ALA A C 1
ATOM 1649 O O . ALA A 1 232 ? -7.551 -2.861 -11.320 1.00 96.75 232 ALA A O 1
ATOM 1650 N N . LYS A 1 233 ? -8.144 -4.551 -9.980 1.00 95.06 233 LYS A N 1
ATOM 1651 C CA . LYS A 1 233 ? -9.234 -3.796 -9.333 1.00 95.06 233 LYS A CA 1
ATOM 1652 C C . LYS A 1 233 ? -8.705 -2.562 -8.606 1.00 95.06 233 LYS A C 1
ATOM 1654 O O . LYS A 1 233 ? -9.266 -1.481 -8.765 1.00 95.06 233 LYS A O 1
ATOM 1659 N N . LEU A 1 234 ? -7.612 -2.700 -7.858 1.00 92.81 234 LEU A N 1
ATOM 1660 C CA . LEU A 1 234 ? -6.998 -1.577 -7.147 1.00 92.81 234 LEU A CA 1
ATOM 1661 C C . LEU A 1 234 ? -6.462 -0.512 -8.111 1.00 92.81 234 LEU A C 1
ATOM 1663 O O . LEU A 1 234 ? -6.675 0.680 -7.890 1.00 92.81 234 LEU A O 1
ATOM 1667 N N . CYS A 1 235 ? -5.842 -0.932 -9.213 1.00 96.50 235 CYS A N 1
ATOM 1668 C CA . CYS A 1 235 ? -5.409 -0.021 -10.265 1.00 96.50 235 CYS A CA 1
ATOM 1669 C C . CYS A 1 235 ? -6.600 0.665 -10.961 1.00 96.50 235 CYS A C 1
ATOM 1671 O O . CYS A 1 235 ? -6.551 1.853 -11.255 1.00 96.50 235 CYS A O 1
ATOM 1673 N N . ASN A 1 236 ? -7.721 -0.028 -11.166 1.00 95.19 236 ASN A N 1
ATOM 1674 C CA . ASN A 1 236 ? -8.929 0.571 -11.738 1.00 95.19 236 ASN A CA 1
ATOM 1675 C C . ASN A 1 236 ? -9.573 1.634 -10.840 1.00 95.19 236 ASN A C 1
ATOM 1677 O O . ASN A 1 236 ? -10.123 2.605 -11.356 1.00 95.19 236 ASN A O 1
ATOM 1681 N N . ILE A 1 237 ? -9.481 1.463 -9.521 1.00 93.31 237 ILE A N 1
ATOM 1682 C CA . ILE A 1 237 ? -9.982 2.415 -8.521 1.00 93.31 237 ILE A CA 1
ATOM 1683 C C . ILE A 1 237 ? -9.108 3.675 -8.462 1.00 93.31 237 ILE A C 1
ATOM 1685 O O . ILE A 1 237 ? -9.614 4.767 -8.202 1.00 93.31 237 ILE A O 1
ATOM 1689 N N . ASN A 1 238 ? -7.801 3.539 -8.689 1.00 90.38 238 ASN A N 1
ATOM 1690 C CA . ASN A 1 238 ? -6.870 4.658 -8.661 1.00 90.38 238 ASN A CA 1
ATOM 1691 C C . ASN A 1 238 ? -6.802 5.346 -10.035 1.00 90.38 238 ASN A C 1
ATOM 1693 O O . ASN A 1 238 ? -6.211 4.822 -10.975 1.00 90.38 238 ASN A O 1
ATOM 1697 N N . GLN A 1 239 ? -7.354 6.557 -10.136 1.00 94.19 239 GLN A N 1
ATOM 1698 C CA . GLN A 1 239 ? -7.358 7.347 -11.377 1.00 94.19 239 GLN A CA 1
ATOM 1699 C C . GLN A 1 239 ? -5.956 7.685 -11.921 1.00 94.19 239 GLN A C 1
ATOM 1701 O O . GLN A 1 239 ? -5.829 8.042 -13.086 1.00 94.19 239 GLN A O 1
ATOM 1706 N N . HIS A 1 240 ? -4.910 7.584 -11.094 1.00 93.44 240 HIS A N 1
ATOM 1707 C CA . HIS A 1 240 ? -3.518 7.817 -11.489 1.00 93.44 240 HIS A CA 1
ATOM 1708 C C . HIS A 1 240 ? -2.773 6.532 -11.840 1.00 93.44 240 HIS A C 1
ATOM 1710 O O . HIS A 1 240 ? -1.599 6.599 -12.183 1.00 93.44 240 HIS A O 1
ATOM 1716 N N . CYS A 1 241 ? -3.415 5.370 -11.723 1.00 96.25 241 CYS A N 1
ATOM 1717 C CA . CYS A 1 241 ? -2.800 4.108 -12.085 1.00 96.25 241 CYS A CA 1
ATOM 1718 C C . CYS A 1 241 ? -2.963 3.856 -13.585 1.00 96.25 241 CYS A C 1
ATOM 1720 O O . CYS A 1 241 ? -4.068 3.592 -14.071 1.00 96.25 241 CYS A O 1
ATOM 1722 N N . ALA A 1 242 ? -1.845 3.922 -14.301 1.00 96.75 242 ALA A N 1
ATOM 1723 C CA . ALA A 1 242 ? -1.776 3.591 -15.719 1.00 96.75 242 ALA A CA 1
ATOM 1724 C C . ALA A 1 242 ? -1.523 2.087 -15.932 1.00 96.75 242 ALA A C 1
ATOM 1726 O O . ALA A 1 242 ? -1.904 1.527 -16.960 1.00 96.75 242 ALA A O 1
ATOM 1727 N N . GLY A 1 243 ? -0.942 1.405 -14.941 1.00 96.94 243 GLY A N 1
ATOM 1728 C CA . GLY A 1 243 ? -0.675 -0.027 -14.996 1.00 96.94 243 GLY A CA 1
ATOM 1729 C C . GLY A 1 243 ? -0.161 -0.596 -13.678 1.00 96.94 243 GLY A C 1
ATOM 1730 O O . GLY A 1 243 ? -0.097 0.091 -12.661 1.00 96.94 243 GLY A O 1
ATOM 1731 N N . PHE A 1 244 ? 0.208 -1.868 -13.677 1.00 97.44 244 PHE A N 1
ATOM 1732 C CA . PHE A 1 244 ? 0.861 -2.518 -12.542 1.00 97.44 244 PHE A CA 1
ATOM 1733 C C . PHE A 1 244 ? 1.758 -3.653 -13.026 1.00 97.44 244 PHE A C 1
ATOM 1735 O O . PHE A 1 244 ? 1.566 -4.135 -14.136 1.00 97.44 244 PHE A O 1
ATOM 1742 N N . ASN A 1 245 ? 2.719 -4.106 -12.225 1.00 96.88 245 ASN A N 1
ATOM 1743 C CA . ASN A 1 245 ? 3.531 -5.275 -12.580 1.00 96.88 245 ASN A CA 1
ATOM 1744 C C . ASN A 1 245 ? 3.138 -6.537 -11.789 1.00 96.88 245 ASN A C 1
ATOM 1746 O O . ASN A 1 245 ? 2.397 -6.467 -10.806 1.00 96.88 245 ASN A O 1
ATOM 1750 N N . SER A 1 246 ? 3.635 -7.706 -12.203 1.00 95.69 246 SER A N 1
ATOM 1751 C CA . SER A 1 246 ? 3.374 -8.994 -11.534 1.00 95.69 246 SER A CA 1
ATOM 1752 C C . SER A 1 246 ? 3.931 -9.082 -10.111 1.00 95.69 246 SER A C 1
ATOM 1754 O O . SER A 1 246 ? 3.574 -10.002 -9.382 1.00 95.69 246 SER A O 1
ATOM 1756 N N . LEU A 1 247 ? 4.753 -8.115 -9.689 1.00 95.06 247 LEU A N 1
ATOM 1757 C CA . LEU A 1 247 ? 5.214 -7.961 -8.307 1.00 95.06 247 LEU A CA 1
ATOM 1758 C C . LEU A 1 247 ? 4.227 -7.155 -7.440 1.00 95.06 247 LEU A C 1
ATOM 1760 O O . LEU A 1 247 ? 4.507 -6.900 -6.270 1.00 95.06 247 LEU A O 1
ATOM 1764 N N . GLY A 1 248 ? 3.090 -6.727 -8.000 1.00 95.81 248 GLY A N 1
ATOM 1765 C CA . GLY A 1 248 ? 2.046 -5.991 -7.288 1.00 95.81 248 GLY A CA 1
ATOM 1766 C C . GLY A 1 248 ? 2.319 -4.496 -7.113 1.00 95.81 248 GLY A C 1
ATOM 1767 O O . GLY A 1 248 ? 1.665 -3.825 -6.311 1.00 95.81 248 GLY A O 1
ATOM 1768 N N . GLN A 1 249 ? 3.268 -3.941 -7.865 1.00 97.12 249 GLN A N 1
ATOM 1769 C CA . GLN A 1 249 ? 3.554 -2.509 -7.844 1.00 97.12 249 GLN A CA 1
ATOM 1770 C C . GLN A 1 249 ? 2.614 -1.774 -8.805 1.00 97.12 249 GLN A C 1
ATOM 1772 O O . GLN A 1 249 ? 2.620 -2.054 -10.001 1.00 97.12 249 GLN A O 1
ATOM 1777 N N . LEU A 1 250 ? 1.833 -0.822 -8.290 1.00 97.19 250 LEU A N 1
ATOM 1778 C CA . LEU A 1 250 ? 0.988 0.075 -9.083 1.00 97.19 250 LEU A CA 1
ATOM 1779 C C . LEU A 1 250 ? 1.844 1.196 -9.678 1.00 97.19 250 LEU A C 1
ATOM 1781 O O . LEU A 1 250 ? 2.628 1.818 -8.957 1.00 97.19 250 LEU A O 1
ATOM 1785 N N . LYS A 1 251 ? 1.663 1.468 -10.967 1.00 96.75 251 LYS A N 1
ATOM 1786 C CA . LYS A 1 251 ? 2.490 2.359 -11.789 1.00 96.75 251 LYS A CA 1
ATOM 1787 C C . LYS A 1 251 ? 1.662 3.542 -12.283 1.00 96.75 251 LYS A C 1
ATOM 1789 O O . LYS A 1 251 ? 0.489 3.372 -12.636 1.00 96.75 251 LYS A O 1
ATOM 1794 N N . ASN A 1 252 ? 2.250 4.737 -12.293 1.00 95.88 252 ASN A N 1
ATOM 1795 C CA . ASN A 1 252 ? 1.585 5.932 -12.829 1.00 95.88 252 ASN A CA 1
ATOM 1796 C C . ASN A 1 252 ? 1.796 6.120 -14.335 1.00 95.88 252 ASN A C 1
ATOM 1798 O O . ASN A 1 252 ? 1.093 6.917 -14.954 1.00 95.88 252 ASN A O 1
ATOM 1802 N N . SER A 1 253 ? 2.737 5.372 -14.906 1.00 93.62 253 SER A N 1
ATOM 1803 C CA . SER A 1 253 ? 3.128 5.413 -16.305 1.00 93.62 253 SER A CA 1
ATOM 1804 C C . SER A 1 253 ? 3.246 3.989 -16.844 1.00 93.62 253 SER A C 1
ATOM 1806 O O . SER A 1 253 ? 3.544 3.034 -16.129 1.00 93.62 253 SER A O 1
ATOM 1808 N N . THR A 1 254 ? 2.979 3.841 -18.136 1.00 88.12 254 THR A N 1
ATOM 1809 C CA . THR A 1 254 ? 3.097 2.579 -18.879 1.00 88.12 254 THR A CA 1
ATOM 1810 C C . THR A 1 254 ? 4.344 2.541 -19.761 1.00 88.12 254 THR A C 1
ATOM 1812 O O . THR A 1 254 ? 4.576 1.562 -20.460 1.00 88.12 254 THR A O 1
ATOM 1815 N N . THR A 1 255 ? 5.181 3.582 -19.720 1.00 92.56 255 THR A N 1
ATOM 1816 C CA . THR A 1 255 ? 6.434 3.636 -20.484 1.00 92.56 255 THR A CA 1
ATOM 1817 C C . THR A 1 255 ? 7.376 2.512 -20.053 1.00 92.56 255 THR A C 1
ATOM 1819 O O . THR A 1 255 ? 7.766 2.421 -18.896 1.00 92.56 255 THR A O 1
ATOM 1822 N N . ILE A 1 256 ? 7.794 1.646 -20.967 1.00 91.69 256 ILE A N 1
ATOM 1823 C CA . ILE A 1 256 ? 8.754 0.595 -20.613 1.00 91.69 256 ILE A CA 1
ATOM 1824 C C . ILE A 1 256 ? 10.118 1.253 -20.380 1.00 91.69 256 ILE A C 1
ATOM 1826 O O . ILE A 1 256 ? 10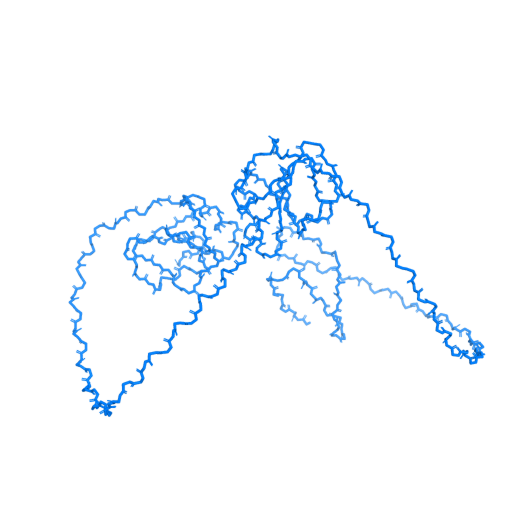.692 1.828 -21.303 1.00 91.69 256 ILE A O 1
ATOM 1830 N N . THR A 1 257 ? 10.631 1.185 -19.149 1.00 90.56 257 THR A N 1
ATOM 1831 C CA . THR A 1 257 ? 11.940 1.764 -18.785 1.00 90.56 257 THR A CA 1
ATOM 1832 C C . THR A 1 257 ? 12.968 0.714 -18.382 1.00 90.56 257 THR A C 1
ATOM 1834 O O . THR A 1 257 ? 14.158 1.022 -18.332 1.00 90.56 257 THR A O 1
ATOM 1837 N N . ALA A 1 258 ? 12.540 -0.523 -18.127 1.00 90.50 258 ALA A N 1
ATOM 1838 C CA . ALA A 1 258 ? 13.420 -1.628 -17.782 1.00 90.50 258 ALA A CA 1
ATOM 1839 C C . ALA A 1 258 ? 12.955 -2.942 -18.423 1.00 90.50 258 ALA A C 1
ATOM 1841 O O . ALA A 1 258 ? 11.758 -3.203 -18.550 1.00 90.50 258 ALA A O 1
ATOM 1842 N N . PHE A 1 259 ? 13.926 -3.786 -18.776 1.00 91.12 259 PHE A N 1
ATOM 1843 C CA . PHE A 1 259 ? 13.702 -5.191 -19.100 1.00 91.12 259 PHE A CA 1
ATOM 1844 C C . PHE A 1 259 ? 13.999 -6.013 -17.853 1.00 91.12 259 PHE A C 1
ATOM 1846 O O . PHE A 1 259 ? 15.136 -6.042 -17.379 1.00 91.12 259 PHE A O 1
ATOM 1853 N N . THR A 1 260 ? 12.974 -6.662 -17.317 1.00 91.12 260 THR A N 1
ATOM 1854 C CA . THR A 1 260 ? 13.059 -7.400 -16.058 1.00 91.12 260 THR A CA 1
ATOM 1855 C C . THR A 1 260 ? 12.536 -8.803 -16.295 1.00 91.12 260 THR A C 1
ATOM 1857 O O . THR A 1 260 ? 11.328 -9.028 -16.295 1.00 91.12 260 THR A O 1
ATOM 1860 N N . SER A 1 261 ? 13.452 -9.750 -16.513 1.00 91.62 261 SER A N 1
ATOM 1861 C CA . SER A 1 261 ? 13.080 -11.135 -16.810 1.00 91.62 261 SER A CA 1
ATOM 1862 C C . SER A 1 261 ? 12.182 -11.731 -15.719 1.00 91.62 261 SER A C 1
ATOM 1864 O O . SER A 1 261 ? 12.468 -11.605 -14.526 1.00 91.62 261 SER A O 1
ATOM 1866 N N . GLY A 1 262 ? 11.090 -12.369 -16.134 1.00 90.75 262 GLY A N 1
ATOM 1867 C CA . GLY A 1 262 ? 10.093 -12.990 -15.265 1.00 90.75 262 GLY A CA 1
ATOM 1868 C C . GLY A 1 262 ? 9.029 -12.032 -14.719 1.00 90.75 262 GLY A C 1
ATOM 1869 O O . GLY A 1 262 ? 8.132 -12.475 -13.999 1.00 90.75 262 GLY A O 1
ATOM 1870 N N . VAL A 1 263 ? 9.092 -10.738 -15.049 1.00 93.44 263 VAL A N 1
ATOM 1871 C CA . VAL A 1 263 ? 8.095 -9.743 -14.630 1.00 93.44 263 VAL A CA 1
ATOM 1872 C C . VAL A 1 263 ? 7.151 -9.418 -15.781 1.00 93.44 263 VAL A C 1
ATOM 1874 O O . VAL A 1 263 ? 7.571 -9.242 -16.916 1.00 93.44 263 VAL A O 1
ATOM 1877 N N . CYS A 1 264 ? 5.860 -9.326 -15.476 1.00 95.44 264 CYS A N 1
ATOM 1878 C CA . CYS A 1 264 ? 4.836 -8.907 -16.424 1.00 95.44 264 CYS A CA 1
ATOM 1879 C C . CYS A 1 264 ? 4.355 -7.506 -16.076 1.00 95.44 264 CYS A C 1
ATOM 1881 O O . CYS A 1 264 ? 3.895 -7.298 -14.953 1.00 95.44 264 CYS A O 1
ATOM 1883 N N . LEU A 1 265 ? 4.398 -6.579 -17.029 1.00 95.62 265 LEU A N 1
ATOM 1884 C CA . LEU A 1 265 ? 3.791 -5.257 -16.907 1.00 95.62 265 LEU A CA 1
ATOM 1885 C C . LEU A 1 265 ? 2.398 -5.270 -17.541 1.00 95.62 265 LEU A C 1
ATOM 1887 O O . LEU A 1 265 ? 2.244 -5.558 -18.724 1.00 95.62 265 LEU A O 1
ATOM 1891 N N . TYR A 1 266 ? 1.383 -4.939 -16.756 1.00 96.38 266 TYR A N 1
ATOM 1892 C CA . TYR A 1 266 ? -0.013 -4.849 -17.161 1.00 96.38 266 TYR A CA 1
ATOM 1893 C C . TYR A 1 266 ? -0.371 -3.384 -17.384 1.00 96.38 266 TYR A C 1
ATOM 1895 O O . TYR A 1 266 ? -0.538 -2.625 -16.428 1.00 96.38 266 TYR A O 1
ATOM 1903 N N . MET A 1 267 ? -0.497 -2.980 -18.645 1.00 95.44 267 MET A N 1
ATOM 1904 C CA . MET A 1 267 ? -0.879 -1.627 -19.044 1.00 95.44 267 MET A CA 1
ATOM 1905 C C . MET A 1 267 ? -2.389 -1.550 -19.226 1.00 95.44 267 MET A C 1
ATOM 1907 O O . MET A 1 267 ? -2.978 -2.383 -19.910 1.00 95.44 267 MET A O 1
ATOM 1911 N N . LYS A 1 268 ? -3.040 -0.563 -18.616 1.00 95.81 268 LYS A N 1
ATOM 1912 C CA . LYS A 1 268 ? -4.484 -0.364 -18.763 1.00 95.81 268 LYS A CA 1
ATOM 1913 C C . LYS A 1 268 ? -4.788 0.014 -20.214 1.00 95.81 268 LYS A C 1
ATOM 1915 O O . LYS A 1 268 ? -4.127 0.895 -20.752 1.00 95.81 268 LYS A O 1
ATOM 1920 N N . ASN A 1 269 ? -5.803 -0.587 -20.836 1.00 90.00 269 ASN A N 1
ATOM 1921 C CA . ASN A 1 269 ? -6.045 -0.421 -22.282 1.00 90.00 269 ASN A CA 1
ATOM 1922 C C . ASN A 1 269 ? -6.260 1.040 -22.723 1.00 90.00 269 ASN A C 1
ATOM 1924 O O . ASN A 1 269 ? -5.940 1.392 -23.850 1.00 90.00 269 ASN A O 1
ATOM 1928 N N . ASN A 1 270 ? -6.744 1.906 -21.829 1.00 84.00 270 ASN A N 1
ATOM 1929 C CA . ASN A 1 270 ? -6.939 3.334 -22.112 1.00 84.00 270 ASN A CA 1
ATOM 1930 C C . ASN A 1 270 ? -5.633 4.161 -22.055 1.00 84.00 270 ASN A C 1
ATOM 1932 O O . ASN A 1 270 ? -5.668 5.361 -22.303 1.00 84.00 270 ASN A O 1
ATOM 1936 N N . TYR A 1 271 ? -4.515 3.534 -21.681 1.00 70.62 271 TYR A N 1
ATOM 1937 C CA . TYR A 1 271 ? -3.165 4.102 -21.564 1.00 70.62 271 TYR A CA 1
ATOM 1938 C C . TYR A 1 271 ? -2.143 3.334 -22.420 1.00 70.62 271 TYR A C 1
ATOM 1940 O O . TYR A 1 271 ? -0.935 3.535 -22.263 1.00 70.62 271 TYR A O 1
ATOM 1948 N N . ALA A 1 272 ? -2.607 2.416 -23.276 1.00 57.72 272 ALA A N 1
ATOM 1949 C CA . ALA A 1 272 ? -1.746 1.816 -24.282 1.00 57.72 272 ALA A CA 1
ATOM 1950 C C . ALA A 1 272 ? -1.333 2.919 -25.282 1.00 57.72 272 ALA A C 1
ATOM 1952 O O . ALA A 1 272 ? -2.196 3.722 -25.649 1.00 57.72 272 ALA A O 1
ATOM 1953 N N . PRO A 1 273 ? -0.040 3.011 -25.645 1.00 51.00 273 PRO A N 1
ATOM 1954 C CA . PRO A 1 273 ? 0.444 4.000 -26.605 1.00 51.00 273 PRO A CA 1
ATOM 1955 C C . PRO A 1 273 ? -0.203 3.854 -27.987 1.00 51.00 273 PRO A C 1
ATOM 1957 O O . PRO A 1 273 ? -0.603 2.721 -28.346 1.00 51.00 273 PRO A O 1
#

pLDDT: mean 76.99, std 19.87, range [34.09, 97.44]

Radius of gyration: 30.66 Å; chains: 1; bounding box: 79×76×71 Å

Organism: NCBI:txid1737510

Sequence (273 aa):
MAGFCNIYRDACAGFNSFGQLKNSTTITAISSGVCLYMKNAPSPPFSPPSSPSSPSLPPLLPPYPLPPTPPSPPLPPVPPIAPASACTPATGYTAYAGVDHTGDTIKTVSGDLFAMAGFCNIYRGACAGFNSLGQLKNSTTITAISSGMCLYMKNAPSPPFPPPPPPSPPSPPSTPPPPPPPPPPPPPQLPPVPPAAPSSACTPATGYTAYADVDHTGDTIGITFGDISIIAKLCNINQHCAGFNSLGQLKNSTTITAFTSGVCLYMKNNYAP

Foldseek 3Di:
DDDDDPPPDPFPFDQDVVGDGDGDDDDDDDDDDDRDDPPPDDDPDDDDPDDPDDPDDPDDDDDDPDPDDPDDPDDPPDPPQPDPPLDDDDPQWDKGAQFDDPDFFPDADDDDPPVLVVVLVLVPQQFQWAKPRRGTGRDPDTPDGHHPMMIIGGDDPDPPDDPDDPPDDPDDDDDDDDDDDDDDDDDPDDDPDPDDDPFDPPDDEPQWDKDAQFDDPDFFPDADDDDPNVLVVVLVVDPQFQWAKPRRTGGSAPDTPDRHHPMMIIGGPVRDD

Secondary structure (DSSP, 8-state):
-PPP--TTSS---EE-TT--EE--------SSS------PPPPP--PPP-------PPPPPPPPPPPPPPPPPPPPPPP-PPP-TTSPP-TTEEEEEEEE--S-EEEE--S-HHHHHHHHHHSTTT--EEETT-EEES-----EEEEEEEEEEEPPPPPPPPPPPPPPPPPPP--PPPPPPPPPPPPPPPPPPPPPP----PPP-TTEEEEEEEE--S-EEEE--S-HHHHHHHHHH-TT--EEETT-EEES-----EEEEEEEEEEEGGG--